Protein AF-A0A1A9X1L7-F1 (afdb_monomer_lite)

Structure (mmCIF, N/CA/C/O backbone):
data_AF-A0A1A9X1L7-F1
#
_entry.id   AF-A0A1A9X1L7-F1
#
loop_
_atom_site.group_PDB
_atom_site.id
_atom_site.type_symbol
_atom_site.label_atom_id
_atom_site.label_alt_id
_atom_site.label_comp_id
_atom_site.label_asym_id
_atom_site.label_entity_id
_atom_site.label_seq_id
_atom_site.pdbx_PDB_ins_code
_atom_site.Cartn_x
_atom_site.Cartn_y
_atom_site.Cartn_z
_atom_site.occupancy
_atom_site.B_iso_or_equiv
_atom_site.auth_seq_id
_atom_site.auth_comp_id
_atom_site.auth_asym_id
_atom_site.auth_atom_id
_atom_site.pdbx_PDB_model_num
ATOM 1 N N . MET A 1 1 ? 59.300 -11.523 9.489 1.00 41.94 1 MET A N 1
ATOM 2 C CA . MET A 1 1 ? 58.331 -11.053 8.478 1.00 41.94 1 MET A CA 1
ATOM 3 C C . MET A 1 1 ? 56.974 -11.685 8.757 1.00 41.94 1 MET A C 1
ATOM 5 O O . MET A 1 1 ? 56.746 -12.796 8.307 1.00 41.94 1 MET A O 1
ATOM 9 N N . LEU A 1 2 ? 56.101 -11.038 9.530 1.00 42.03 2 LEU A N 1
ATOM 10 C CA . LEU A 1 2 ? 54.731 -11.522 9.736 1.00 42.03 2 LEU A CA 1
ATOM 11 C C . LEU A 1 2 ? 53.789 -10.325 9.892 1.00 42.03 2 LEU A C 1
ATOM 13 O O . LEU A 1 2 ? 53.715 -9.734 10.961 1.00 42.03 2 LEU A O 1
ATOM 17 N N . TYR A 1 3 ? 53.066 -9.994 8.825 1.00 33.75 3 TYR A N 1
ATOM 18 C CA . TYR A 1 3 ? 51.806 -9.259 8.910 1.00 33.75 3 TYR A CA 1
ATOM 19 C C . TYR A 1 3 ? 50.762 -10.055 8.129 1.00 33.75 3 TYR A C 1
ATOM 21 O O . TYR A 1 3 ? 50.546 -9.853 6.939 1.00 33.75 3 TYR A O 1
ATOM 29 N N . ALA A 1 4 ? 50.157 -11.022 8.821 1.00 40.81 4 ALA A N 1
ATOM 30 C CA . ALA A 1 4 ? 48.901 -11.620 8.404 1.00 40.81 4 ALA A CA 1
ATOM 31 C C . ALA A 1 4 ? 47.787 -10.630 8.766 1.00 40.81 4 ALA A C 1
ATOM 33 O O . ALA A 1 4 ? 47.554 -10.328 9.937 1.00 40.81 4 ALA A O 1
ATOM 34 N N . ASN A 1 5 ? 47.163 -10.083 7.730 1.00 38.53 5 ASN A N 1
ATOM 35 C CA . ASN A 1 5 ? 46.089 -9.107 7.799 1.00 38.53 5 ASN A CA 1
ATOM 36 C C . ASN A 1 5 ? 44.840 -9.786 8.395 1.00 38.53 5 ASN A C 1
ATOM 38 O O . ASN A 1 5 ? 44.194 -10.595 7.730 1.00 38.53 5 ASN A O 1
ATOM 42 N N . LYS A 1 6 ? 44.545 -9.532 9.677 1.00 47.84 6 LYS A N 1
ATOM 43 C CA . LYS A 1 6 ? 43.307 -10.000 10.313 1.00 47.84 6 LYS A CA 1
ATOM 44 C C . LYS A 1 6 ? 42.145 -9.125 9.828 1.00 47.84 6 LYS A C 1
ATOM 46 O O . LYS A 1 6 ? 42.259 -7.904 9.930 1.00 47.84 6 LYS A O 1
ATOM 51 N N . PRO A 1 7 ? 41.029 -9.705 9.355 1.00 40.12 7 PRO A N 1
ATOM 52 C CA . PRO A 1 7 ? 39.855 -8.923 9.003 1.00 40.12 7 PRO A CA 1
ATOM 53 C C . PRO A 1 7 ? 39.294 -8.256 10.264 1.00 40.12 7 PRO A C 1
ATOM 55 O O . PRO A 1 7 ? 39.109 -8.887 11.306 1.00 40.12 7 PRO A O 1
ATOM 58 N N . THR A 1 8 ? 39.087 -6.946 10.174 1.00 45.16 8 THR A N 1
ATOM 59 C CA . THR A 1 8 ? 38.544 -6.090 11.225 1.00 45.16 8 THR A CA 1
ATOM 60 C C . THR A 1 8 ? 37.093 -6.467 11.524 1.00 45.16 8 THR A C 1
ATOM 62 O O . THR A 1 8 ? 36.261 -6.585 10.626 1.00 45.16 8 THR A O 1
ATOM 65 N N . VAL A 1 9 ? 36.794 -6.585 12.819 1.00 46.50 9 VAL A N 1
ATOM 66 C CA . VAL A 1 9 ? 35.499 -6.919 13.450 1.00 46.50 9 VAL A CA 1
ATOM 67 C C . VAL A 1 9 ? 34.305 -6.105 12.910 1.00 46.50 9 VAL A C 1
ATOM 69 O O . VAL A 1 9 ? 33.159 -6.524 13.030 1.00 46.50 9 VAL A O 1
ATOM 72 N N . ASN A 1 10 ? 34.556 -4.990 12.224 1.00 41.16 10 ASN A N 1
ATOM 73 C CA . ASN A 1 10 ? 33.522 -4.161 11.614 1.00 41.16 10 ASN A CA 1
ATOM 74 C C . ASN A 1 10 ? 32.756 -4.851 10.476 1.00 41.16 10 ASN A C 1
ATOM 76 O O . ASN A 1 10 ? 31.575 -4.573 10.318 1.00 41.16 10 ASN A O 1
ATOM 80 N N . HIS A 1 11 ? 33.352 -5.771 9.709 1.00 38.16 11 HIS A N 1
ATOM 81 C CA . HIS A 1 11 ? 32.626 -6.383 8.582 1.00 38.16 11 HIS A CA 1
ATOM 82 C C . HIS A 1 11 ? 31.577 -7.424 9.019 1.00 38.16 11 HIS A C 1
ATOM 84 O O . HIS A 1 11 ? 30.650 -7.713 8.269 1.00 38.16 11 HIS A O 1
ATOM 90 N N . GLN A 1 12 ? 31.681 -7.936 10.251 1.00 35.75 12 GLN A N 1
ATOM 91 C CA . GLN A 1 12 ? 30.702 -8.866 10.822 1.00 35.75 12 GLN A CA 1
ATOM 92 C C . GLN A 1 12 ? 29.458 -8.131 11.358 1.00 35.75 12 GLN A C 1
ATOM 94 O O . GLN A 1 12 ? 28.350 -8.641 11.242 1.00 35.75 12 GLN A O 1
ATOM 99 N N . ILE A 1 13 ? 29.624 -6.901 11.864 1.00 43.72 13 ILE A N 1
ATOM 100 C CA . ILE A 1 13 ? 28.523 -6.079 12.401 1.00 43.72 13 ILE A CA 1
ATOM 101 C C . ILE A 1 13 ? 27.628 -5.539 11.272 1.00 43.72 13 ILE A C 1
ATOM 103 O O . ILE A 1 13 ? 26.411 -5.470 11.424 1.00 43.72 13 ILE A O 1
ATOM 107 N N . TYR A 1 14 ? 28.195 -5.237 10.098 1.00 36.25 14 TYR A N 1
ATOM 108 C CA . TYR A 1 14 ? 27.410 -4.760 8.950 1.00 36.25 14 TYR A CA 1
ATOM 109 C C . TYR A 1 14 ? 26.544 -5.839 8.284 1.00 36.25 14 TYR A C 1
ATOM 111 O O . TYR A 1 14 ? 25.607 -5.497 7.566 1.00 36.25 14 TYR A O 1
ATOM 119 N N . MET A 1 15 ? 26.803 -7.124 8.546 1.00 35.81 15 MET A N 1
ATOM 120 C CA . MET A 1 15 ? 26.003 -8.230 8.004 1.00 35.81 15 MET A CA 1
ATOM 121 C C . MET A 1 15 ? 24.932 -8.744 8.980 1.00 35.81 15 MET A C 1
ATOM 123 O O . MET A 1 15 ? 23.996 -9.409 8.549 1.00 35.81 15 MET A O 1
ATOM 127 N N . GLU A 1 16 ? 24.991 -8.386 10.268 1.00 33.38 16 GLU A N 1
ATOM 128 C CA . GLU A 1 16 ? 23.948 -8.730 11.253 1.00 33.38 16 GLU A CA 1
ATOM 129 C C . GLU A 1 16 ? 22.765 -7.741 11.273 1.00 33.38 16 GLU A C 1
ATOM 131 O O . GLU A 1 16 ? 21.730 -8.009 11.881 1.00 33.38 16 GLU A O 1
ATOM 136 N N . HIS A 1 17 ? 22.865 -6.608 10.571 1.00 33.75 17 HIS A N 1
ATOM 137 C CA . HIS A 1 17 ? 21.789 -5.608 10.479 1.00 33.75 17 HIS A CA 1
ATOM 138 C C . HIS A 1 17 ? 20.866 -5.750 9.261 1.00 33.75 17 HIS A C 1
ATOM 140 O O . HIS A 1 17 ? 19.954 -4.946 9.090 1.00 33.75 17 HIS A O 1
ATOM 146 N N . ILE A 1 18 ? 21.034 -6.801 8.454 1.00 33.56 18 ILE A N 1
ATOM 147 C CA . ILE A 1 18 ? 20.184 -7.063 7.276 1.00 33.56 18 ILE A CA 1
ATOM 148 C C . ILE A 1 18 ? 19.180 -8.207 7.530 1.00 33.56 18 ILE A C 1
ATOM 150 O O . ILE A 1 18 ? 18.388 -8.562 6.663 1.00 33.56 18 ILE A O 1
ATOM 154 N N . GLN A 1 19 ? 19.117 -8.741 8.755 1.00 31.11 19 GLN A N 1
ATOM 155 C CA . GLN A 1 19 ? 18.275 -9.901 9.059 1.00 31.11 19 GLN A CA 1
ATOM 156 C C . GLN A 1 19 ? 17.506 -9.777 10.379 1.00 31.11 19 GLN A C 1
ATOM 158 O O . GLN A 1 19 ? 17.538 -10.669 11.219 1.00 31.11 19 GLN A O 1
ATOM 163 N N . ASN A 1 20 ? 16.761 -8.684 10.556 1.00 29.30 20 ASN A N 1
ATOM 164 C CA . ASN A 1 20 ? 15.672 -8.665 11.533 1.00 29.30 20 ASN A CA 1
ATOM 165 C C . ASN A 1 20 ? 14.385 -8.160 10.869 1.00 29.30 20 ASN A C 1
ATOM 167 O O . ASN A 1 20 ? 14.188 -6.948 10.747 1.00 29.30 20 ASN A O 1
ATOM 171 N N . PRO A 1 21 ? 13.510 -9.062 10.383 1.00 35.03 21 PRO A N 1
ATOM 172 C CA . PRO A 1 21 ? 12.201 -8.656 9.908 1.00 35.03 21 PRO A CA 1
ATOM 173 C C . PRO A 1 21 ? 11.446 -8.033 11.083 1.00 35.03 21 PRO A C 1
ATOM 175 O O . PRO A 1 21 ? 11.325 -8.641 12.146 1.00 35.03 21 PRO A O 1
ATOM 178 N N . MET A 1 22 ? 10.960 -6.805 10.881 1.00 33.47 22 MET A N 1
ATOM 179 C CA . MET A 1 22 ? 9.954 -6.153 11.721 1.00 33.47 22 MET A CA 1
ATOM 180 C C . MET A 1 22 ? 8.939 -7.198 12.193 1.00 33.47 22 MET A C 1
ATOM 182 O O . MET A 1 22 ? 8.178 -7.744 11.394 1.00 33.47 22 MET A O 1
ATOM 186 N N . THR A 1 23 ? 8.991 -7.545 13.478 1.00 35.66 23 THR A N 1
ATOM 187 C CA . THR A 1 23 ? 8.182 -8.640 14.006 1.00 35.66 23 THR A CA 1
ATOM 188 C C . THR A 1 23 ? 6.710 -8.210 14.105 1.00 35.66 23 THR A C 1
ATOM 190 O O . THR A 1 23 ? 6.432 -7.046 14.407 1.00 35.66 23 THR A O 1
ATOM 193 N N . PRO A 1 24 ? 5.742 -9.138 13.941 1.00 38.09 24 PRO A N 1
ATOM 194 C CA . PRO A 1 24 ? 4.291 -8.883 14.053 1.00 38.09 24 PRO A CA 1
ATOM 195 C C . PRO A 1 24 ? 3.823 -8.306 15.403 1.00 38.09 24 PRO A C 1
ATOM 197 O O . PRO A 1 24 ? 2.641 -8.043 15.610 1.00 38.09 24 PRO A O 1
ATOM 200 N N . ARG A 1 25 ? 4.748 -8.135 16.348 1.00 37.97 25 ARG A N 1
ATOM 201 C CA . ARG A 1 25 ? 4.508 -7.720 17.724 1.00 37.97 25 ARG A CA 1
ATOM 202 C C . ARG A 1 25 ? 4.330 -6.201 17.869 1.00 37.97 25 ARG A C 1
ATOM 204 O O . ARG A 1 25 ? 3.674 -5.758 18.804 1.00 37.97 25 ARG A O 1
ATOM 211 N N . ASN A 1 26 ? 4.809 -5.416 16.903 1.00 41.69 26 ASN A N 1
ATOM 212 C CA . ASN A 1 26 ? 4.719 -3.949 16.920 1.00 41.69 26 ASN A CA 1
ATOM 213 C C . ASN A 1 26 ? 3.286 -3.444 16.622 1.00 41.69 26 ASN A C 1
ATOM 215 O O . ASN A 1 26 ? 2.793 -2.525 17.268 1.00 41.69 26 ASN A O 1
ATOM 219 N N . ALA A 1 27 ? 2.546 -4.112 15.727 1.00 40.56 27 ALA A N 1
ATOM 220 C CA . ALA A 1 27 ? 1.126 -3.815 15.476 1.00 40.56 27 ALA A CA 1
ATOM 221 C C . ALA A 1 27 ? 0.213 -4.265 16.637 1.00 40.56 27 ALA A C 1
ATOM 223 O O . ALA A 1 27 ? -0.810 -3.642 16.940 1.00 40.56 27 ALA A O 1
ATOM 224 N N . GLN A 1 28 ? 0.624 -5.323 17.343 1.00 41.41 28 GLN A N 1
ATOM 225 C CA . GLN A 1 28 ? -0.054 -5.791 18.548 1.00 41.41 28 GLN A CA 1
ATOM 226 C C . GLN A 1 28 ? 0.092 -4.793 19.704 1.00 41.41 28 GLN A C 1
ATOM 228 O O . GLN A 1 28 ? -0.841 -4.671 20.490 1.00 41.41 28 GLN A O 1
ATOM 233 N N . GLN A 1 29 ? 1.202 -4.049 19.791 1.00 39.88 29 GLN A N 1
ATOM 234 C CA . GLN A 1 29 ? 1.509 -3.193 20.940 1.00 39.88 29 GLN A CA 1
ATOM 235 C C . GLN A 1 29 ? 0.827 -1.806 20.894 1.00 39.88 29 GLN A C 1
ATOM 237 O O . GLN A 1 29 ? 0.381 -1.317 21.928 1.00 39.88 29 GLN A O 1
ATOM 242 N N . ILE A 1 30 ? 0.665 -1.189 19.715 1.00 45.31 30 ILE A N 1
ATOM 243 C CA . ILE A 1 30 ? -0.094 0.076 19.565 1.00 45.31 30 ILE A CA 1
ATOM 244 C C . ILE A 1 30 ? -1.583 -0.162 19.846 1.00 45.31 30 ILE A C 1
ATOM 246 O O . ILE A 1 30 ? -2.214 0.559 20.620 1.00 45.31 30 ILE A O 1
ATOM 250 N N . THR A 1 31 ? -2.117 -1.257 19.300 1.00 46.81 31 THR A N 1
ATOM 251 C CA . THR A 1 31 ? -3.443 -1.774 19.653 1.00 46.81 31 THR A CA 1
ATOM 252 C C . THR A 1 31 ? -3.536 -2.084 21.151 1.00 46.81 31 THR A C 1
ATOM 254 O O . THR A 1 31 ? -4.560 -1.815 21.770 1.00 46.81 31 THR A O 1
ATOM 257 N N . PHE A 1 32 ? -2.477 -2.633 21.755 1.00 44.22 32 PHE A N 1
ATOM 258 C CA . PHE A 1 32 ? -2.413 -2.957 23.180 1.00 44.22 32 PHE A CA 1
ATOM 259 C C . PHE A 1 32 ? -2.440 -1.714 24.075 1.00 44.22 32 PHE A C 1
ATOM 261 O O . PHE A 1 32 ? -3.144 -1.751 25.072 1.00 44.22 32 PHE A O 1
ATOM 268 N N . CYS A 1 33 ? -1.775 -0.609 23.732 1.00 48.03 33 CYS A N 1
ATOM 269 C CA . CYS A 1 33 ? -1.799 0.605 24.559 1.00 48.03 33 CYS A CA 1
ATOM 270 C C . CYS A 1 33 ? -3.163 1.304 24.563 1.00 48.03 33 CYS A C 1
ATOM 272 O O . CYS A 1 33 ? -3.685 1.596 25.632 1.00 48.03 33 CYS A O 1
ATOM 274 N N . VAL A 1 34 ? -3.819 1.449 23.408 1.00 50.47 34 VAL A N 1
ATOM 275 C CA . VAL A 1 34 ? -5.184 2.015 23.378 1.00 50.47 34 VAL A CA 1
ATOM 276 C C . VAL A 1 34 ? -6.207 1.033 23.978 1.00 50.47 34 VAL A C 1
ATOM 278 O O . VAL A 1 34 ? -7.193 1.431 24.600 1.00 50.47 34 VAL A O 1
ATOM 281 N N . ARG A 1 35 ? -5.950 -0.282 23.868 1.00 48.50 35 ARG A N 1
ATOM 282 C CA . ARG A 1 35 ? -6.685 -1.330 24.595 1.00 48.50 35 ARG A CA 1
ATOM 283 C C . ARG A 1 35 ? -6.469 -1.228 26.105 1.00 48.50 35 ARG A C 1
ATOM 285 O O . ARG A 1 35 ? -7.415 -1.520 26.822 1.00 48.50 35 ARG A O 1
ATOM 292 N N . LEU A 1 36 ? -5.280 -0.855 26.580 1.00 48.88 36 LEU A N 1
ATOM 293 C CA . LEU A 1 36 ? -4.970 -0.697 28.001 1.00 48.88 36 LEU A CA 1
ATOM 294 C C . LEU A 1 36 ? -5.674 0.516 28.608 1.00 48.88 36 LEU A C 1
ATOM 296 O O . LEU A 1 36 ? -6.163 0.381 29.721 1.00 48.88 36 LEU A O 1
ATOM 300 N N . ASP A 1 37 ? -5.830 1.627 27.887 1.00 51.03 37 ASP A N 1
ATOM 301 C CA . ASP A 1 37 ? -6.611 2.772 28.382 1.00 51.03 37 ASP A CA 1
ATOM 302 C C . ASP A 1 37 ? -8.100 2.419 28.512 1.00 51.03 37 ASP A C 1
ATOM 304 O O . ASP A 1 37 ? -8.706 2.611 29.566 1.00 51.03 37 ASP A O 1
ATOM 308 N N . LEU A 1 38 ? -8.674 1.765 27.494 1.00 50.59 38 LEU A N 1
ATOM 309 C CA . LEU A 1 38 ? -10.061 1.284 27.538 1.00 50.59 38 LEU A CA 1
ATOM 310 C C . LEU A 1 38 ? -10.270 0.149 28.551 1.00 50.59 38 LEU A C 1
ATOM 312 O O . LEU A 1 38 ? -11.331 0.057 29.163 1.00 50.59 38 LEU A O 1
ATOM 316 N N . GLN A 1 39 ? -9.289 -0.738 28.729 1.00 53.78 39 GLN A N 1
ATOM 317 C CA . GLN A 1 39 ? -9.307 -1.777 29.764 1.00 53.78 39 GLN A CA 1
ATOM 318 C C . GLN A 1 39 ? -9.169 -1.171 31.155 1.00 53.78 39 GLN A C 1
ATOM 320 O O . GLN A 1 39 ? -9.881 -1.607 32.044 1.00 53.78 39 GLN A O 1
ATOM 325 N N . SER A 1 40 ? -8.310 -0.171 31.344 1.00 51.81 40 SER A N 1
ATOM 326 C CA . SER A 1 40 ? -8.131 0.544 32.609 1.00 51.81 40 SER A CA 1
ATOM 327 C C . SER A 1 40 ? -9.427 1.233 33.027 1.00 51.81 40 SER A C 1
ATOM 329 O O . SER A 1 40 ? -9.847 1.097 34.175 1.00 51.81 40 SER A O 1
ATOM 331 N N . GLU A 1 41 ? -10.126 1.869 32.084 1.00 50.22 41 GLU A N 1
ATOM 332 C CA . GLU A 1 41 ? -11.422 2.521 32.308 1.00 50.22 41 GLU A CA 1
ATOM 333 C C . GLU A 1 41 ? -12.562 1.509 32.566 1.00 50.22 41 GLU A C 1
ATOM 335 O O . GLU A 1 41 ? -13.441 1.727 33.400 1.00 50.22 41 GLU A O 1
ATOM 340 N N . ILE A 1 42 ? -12.524 0.332 31.929 1.00 60.12 42 ILE A N 1
ATOM 341 C CA . ILE A 1 42 ? -13.456 -0.774 32.218 1.00 60.12 42 ILE A CA 1
ATOM 342 C C . ILE A 1 42 ? -13.159 -1.421 33.569 1.00 60.12 42 ILE A C 1
ATOM 344 O O . ILE A 1 42 ? -14.088 -1.729 34.309 1.00 60.12 42 ILE A O 1
ATOM 348 N N . GLU A 1 43 ? -11.890 -1.638 33.902 1.00 58.97 43 GLU A N 1
ATOM 349 C CA . GLU A 1 43 ? -11.444 -2.329 35.111 1.00 58.97 43 GLU A CA 1
ATOM 350 C C . GLU A 1 43 ? -11.638 -1.448 36.354 1.00 58.97 43 GLU A C 1
ATOM 352 O O . GLU A 1 43 ? -12.100 -1.9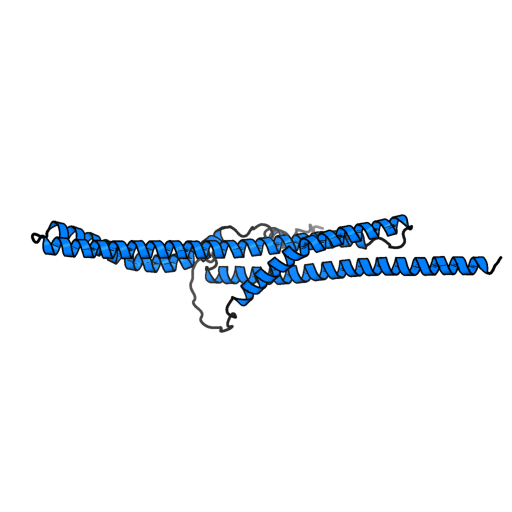42 37.385 1.00 58.97 43 GLU A O 1
ATOM 357 N N . THR A 1 44 ? -11.431 -0.127 36.245 1.00 55.75 44 THR A N 1
ATOM 358 C CA . THR A 1 44 ? -11.812 0.831 37.305 1.00 55.75 44 THR A CA 1
ATOM 359 C C . THR A 1 44 ? -13.308 0.767 37.612 1.00 55.75 44 THR A C 1
ATOM 361 O O . THR A 1 44 ? -13.704 0.853 38.776 1.00 55.75 44 THR A O 1
ATOM 364 N N . HIS A 1 45 ? -14.152 0.538 36.603 1.00 58.19 45 HIS A N 1
ATOM 365 C CA . HIS A 1 45 ? -15.601 0.418 36.778 1.00 58.19 45 HIS A CA 1
ATOM 366 C C . HIS A 1 45 ? -16.059 -1.017 37.118 1.00 58.19 45 HIS A C 1
ATOM 368 O O . HIS A 1 45 ? -17.123 -1.200 37.718 1.00 58.19 45 HIS A O 1
ATOM 374 N N . ARG A 1 46 ? -15.248 -2.037 36.811 1.00 65.88 46 ARG A N 1
ATOM 375 C CA . ARG A 1 46 ? -15.511 -3.460 37.079 1.00 65.88 46 ARG A CA 1
ATOM 376 C C .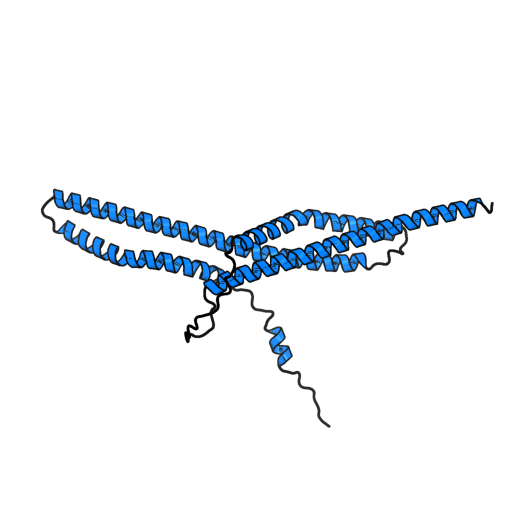 ARG A 1 46 ? -15.515 -3.781 38.565 1.00 65.88 46 ARG A C 1
ATOM 378 O O . ARG A 1 46 ? -16.417 -4.461 39.040 1.00 65.88 46 ARG A O 1
ATOM 385 N N . VAL A 1 47 ? -14.546 -3.253 39.311 1.00 64.31 47 VAL A N 1
ATOM 386 C CA . VAL A 1 47 ? -14.450 -3.474 40.765 1.00 64.31 47 VAL A CA 1
ATOM 387 C C . VAL A 1 47 ? -15.685 -2.925 41.488 1.00 64.31 47 VAL A C 1
ATOM 389 O O . VAL A 1 47 ? -16.161 -3.517 42.459 1.00 64.31 47 VAL A O 1
ATOM 392 N N . VAL A 1 48 ? -16.236 -1.811 40.995 1.00 62.84 48 VAL A N 1
ATOM 393 C CA . VAL A 1 48 ? -17.481 -1.225 41.507 1.00 62.84 48 VAL A CA 1
ATOM 394 C C . VAL A 1 48 ? -18.683 -2.092 41.121 1.00 62.84 48 VAL A C 1
ATOM 396 O O . VAL A 1 48 ? -19.511 -2.371 41.985 1.00 62.84 48 VAL A O 1
ATOM 399 N N . TYR A 1 49 ? -18.751 -2.579 39.877 1.00 68.69 49 TYR A N 1
ATOM 400 C CA . TYR A 1 49 ? -19.802 -3.487 39.401 1.00 68.69 49 TYR A CA 1
ATOM 401 C C . TYR A 1 49 ? -19.848 -4.806 40.192 1.00 68.69 49 TYR A C 1
ATOM 403 O O . TYR A 1 49 ? -20.897 -5.147 40.735 1.00 68.69 49 TYR A O 1
ATOM 411 N N . ASP A 1 50 ? -18.719 -5.507 40.333 1.00 74.19 50 ASP A N 1
ATOM 412 C CA . ASP A 1 50 ? -18.644 -6.810 41.011 1.00 74.19 50 ASP A CA 1
ATOM 413 C C . ASP A 1 50 ? -19.024 -6.694 42.498 1.00 74.19 50 ASP A C 1
ATOM 415 O O . ASP A 1 50 ? -19.735 -7.544 43.048 1.00 74.19 50 ASP A O 1
ATOM 419 N N . ARG A 1 51 ? -18.610 -5.602 43.159 1.00 67.00 51 ARG A N 1
ATOM 420 C CA . ARG A 1 51 ? -19.012 -5.313 44.545 1.00 67.00 51 ARG A CA 1
ATOM 421 C C . ARG A 1 51 ? -20.504 -5.012 44.663 1.00 67.00 51 ARG A C 1
ATOM 423 O O . ARG A 1 51 ? -21.138 -5.498 45.604 1.00 67.00 51 ARG A O 1
ATOM 430 N N . LEU A 1 52 ? -21.072 -4.225 43.751 1.00 65.69 52 LEU A N 1
ATOM 431 C CA . LEU A 1 52 ? -22.479 -3.825 43.822 1.00 65.69 52 LEU A CA 1
ATOM 432 C C . LEU A 1 52 ? -23.421 -4.981 43.465 1.00 65.69 52 LEU A C 1
ATOM 434 O O . LEU A 1 52 ? -24.424 -5.172 44.145 1.00 65.69 52 LEU A O 1
ATOM 438 N N . ASP A 1 53 ? -23.071 -5.786 42.463 1.00 77.69 53 ASP A N 1
ATOM 439 C CA . ASP A 1 53 ? -23.829 -6.969 42.053 1.00 77.69 53 ASP A CA 1
ATOM 440 C C . ASP A 1 53 ? -23.826 -8.039 43.155 1.00 77.69 53 ASP A C 1
ATOM 442 O O . ASP A 1 53 ? -24.879 -8.537 43.559 1.00 77.69 53 ASP A O 1
ATOM 446 N N . GLY A 1 54 ? -22.656 -8.322 43.740 1.00 77.00 54 GLY A N 1
ATOM 447 C CA . GLY A 1 54 ? -22.541 -9.262 44.856 1.00 77.00 54 GLY A CA 1
ATOM 448 C C . GLY A 1 54 ? -23.311 -8.814 46.102 1.00 77.00 54 GLY A C 1
ATOM 449 O O . GLY A 1 54 ? -23.915 -9.641 46.789 1.00 77.00 54 GLY A O 1
ATOM 450 N N . THR A 1 55 ? -23.324 -7.512 46.395 1.00 75.94 55 THR A N 1
ATOM 451 C CA . THR A 1 55 ? -24.068 -6.959 47.540 1.00 75.94 55 THR A CA 1
ATOM 452 C C . THR A 1 55 ? -25.572 -6.911 47.258 1.00 75.94 55 THR A C 1
ATOM 454 O O . THR A 1 55 ? -26.369 -7.281 48.118 1.00 75.94 55 THR A O 1
ATOM 457 N N . GLY A 1 56 ? -25.969 -6.542 46.039 1.00 75.56 56 GLY A N 1
ATOM 458 C CA . GLY A 1 56 ? -27.364 -6.475 45.612 1.00 75.56 56 GLY A CA 1
ATOM 459 C C . GLY A 1 56 ? -28.044 -7.842 45.557 1.00 75.56 56 GLY A C 1
ATOM 460 O O . GLY A 1 56 ? -29.157 -7.975 46.055 1.00 75.56 56 GLY A O 1
ATOM 461 N N . ARG A 1 57 ? -27.365 -8.886 45.061 1.00 80.38 57 ARG A N 1
ATOM 462 C CA . ARG A 1 57 ? -27.898 -10.263 45.086 1.00 80.38 57 ARG A CA 1
ATOM 463 C C . ARG A 1 57 ? -28.095 -10.791 46.509 1.00 80.38 57 ARG A C 1
ATOM 465 O O . ARG A 1 57 ? -29.077 -11.477 46.774 1.00 80.38 57 ARG A O 1
ATOM 472 N N . LYS A 1 58 ? -27.186 -10.454 47.433 1.00 82.88 58 LYS A N 1
ATOM 473 C CA . LYS A 1 58 ? -27.320 -10.814 48.857 1.00 82.88 58 LYS A CA 1
ATOM 474 C C . LYS A 1 58 ? -28.499 -10.098 49.513 1.00 82.88 58 LYS A C 1
ATOM 476 O O . LYS A 1 58 ? -29.271 -10.739 50.217 1.00 82.88 58 LYS A O 1
ATOM 481 N N . LEU A 1 59 ? -28.654 -8.798 49.250 1.00 77.81 59 LEU A N 1
ATOM 482 C CA . LEU A 1 59 ? -29.783 -8.002 49.740 1.00 77.81 59 LEU A CA 1
ATOM 483 C C . LEU A 1 59 ? -31.113 -8.539 49.215 1.00 77.81 59 LEU A C 1
ATOM 485 O O . LEU A 1 59 ? -32.020 -8.754 50.012 1.00 77.81 59 LEU A O 1
ATOM 489 N N . LEU A 1 60 ? -31.197 -8.851 47.920 1.00 79.81 60 LEU A N 1
ATOM 490 C CA . LEU A 1 60 ? -32.393 -9.420 47.298 1.00 79.81 60 LEU A CA 1
ATOM 491 C C . LEU A 1 60 ? -32.877 -10.694 48.008 1.00 79.81 60 LEU A C 1
ATOM 493 O O . LEU A 1 60 ? -34.067 -10.836 48.258 1.00 79.81 60 LEU A O 1
ATOM 497 N N . GLY A 1 61 ? -31.956 -11.586 48.391 1.00 76.69 61 GLY A N 1
ATOM 498 C CA . GLY A 1 61 ? -32.283 -12.814 49.126 1.00 76.69 61 GLY A CA 1
ATOM 499 C C . GLY A 1 61 ? -32.697 -12.604 50.589 1.00 76.69 61 GLY A C 1
ATOM 500 O O . GLY A 1 61 ? -33.202 -13.532 51.213 1.00 76.69 61 GLY A O 1
ATOM 501 N N . SER A 1 62 ? -32.475 -11.408 51.141 1.00 79.69 62 SER A N 1
ATOM 502 C CA . SER A 1 62 ? -32.794 -11.051 52.532 1.00 79.69 62 SER A CA 1
ATOM 503 C C . SER A 1 62 ? -34.026 -10.153 52.680 1.00 79.69 62 SER A C 1
ATOM 505 O O . SER A 1 62 ? -34.491 -9.936 53.799 1.00 79.69 62 SER A O 1
ATOM 507 N N . LEU A 1 63 ? -34.551 -9.618 51.572 1.00 81.25 63 LEU A N 1
ATOM 508 C CA . LEU A 1 63 ? -35.723 -8.749 51.585 1.00 81.25 63 LEU A CA 1
ATOM 509 C C . LEU A 1 63 ? -36.987 -9.570 51.858 1.00 81.25 63 LEU A C 1
ATOM 511 O O . LEU A 1 63 ? -37.259 -10.568 51.199 1.00 81.25 63 LEU A O 1
ATOM 515 N N . THR A 1 64 ? -37.780 -9.116 52.824 1.00 76.94 64 THR A N 1
ATOM 516 C CA . THR A 1 64 ? -39.100 -9.679 53.149 1.00 76.94 64 THR A CA 1
ATOM 517 C C . THR A 1 64 ? -40.232 -8.980 52.391 1.00 76.94 64 THR A C 1
ATOM 519 O O . THR A 1 64 ? -41.326 -9.524 52.267 1.00 76.94 64 THR A O 1
ATOM 522 N N . SER A 1 65 ? -39.963 -7.778 51.872 1.00 89.06 65 SER A N 1
ATOM 523 C CA . SER A 1 65 ? -40.872 -6.972 51.059 1.00 89.06 65 SER A CA 1
ATOM 524 C C . SER A 1 65 ? -40.724 -7.326 49.581 1.00 89.06 65 SER A C 1
ATOM 526 O O . SER A 1 65 ? -39.660 -7.152 48.981 1.00 89.06 65 SER A O 1
ATOM 528 N N . GLN A 1 66 ? -41.816 -7.809 48.985 1.00 84.00 66 GLN A N 1
ATOM 529 C CA . GLN A 1 66 ? -41.856 -8.177 47.571 1.00 84.00 66 GLN A CA 1
ATOM 530 C C . GLN A 1 66 ? -41.656 -6.961 46.653 1.00 84.00 66 GLN A C 1
ATOM 532 O O . GLN A 1 66 ? -41.031 -7.080 45.602 1.00 84.00 66 GLN A O 1
ATOM 537 N N . GLU A 1 67 ? -42.167 -5.793 47.043 1.00 85.06 67 GLU A N 1
ATOM 538 C CA . GLU A 1 67 ? -42.055 -4.559 46.259 1.00 85.06 67 GLU A CA 1
ATOM 539 C C . GLU A 1 67 ? -40.606 -4.049 46.222 1.00 85.06 67 GLU A C 1
ATOM 541 O O . GLU A 1 67 ? -40.076 -3.759 45.145 1.00 85.06 67 GLU A O 1
ATOM 546 N N . ASP A 1 68 ? -39.922 -4.060 47.370 1.00 81.88 68 ASP A N 1
ATOM 547 C CA . ASP A 1 68 ? -38.509 -3.675 47.465 1.00 81.88 68 ASP A CA 1
ATOM 548 C C . ASP A 1 68 ? -37.606 -4.648 46.697 1.00 81.88 68 ASP A C 1
ATOM 550 O O . ASP A 1 68 ? -36.653 -4.231 46.032 1.00 81.88 68 ASP A O 1
ATOM 554 N N . ALA A 1 69 ? -37.928 -5.947 46.732 1.00 81.94 69 ALA A N 1
ATOM 555 C CA . ALA A 1 69 ? -37.208 -6.961 45.969 1.00 81.94 69 ALA A CA 1
ATOM 556 C C . ALA A 1 69 ? -37.344 -6.731 44.454 1.00 81.94 69 ALA A C 1
ATOM 558 O O . ALA A 1 69 ? -36.348 -6.760 43.730 1.00 81.94 69 ALA A O 1
ATOM 559 N N . VAL A 1 70 ? -38.551 -6.422 43.968 1.00 85.19 70 VAL A N 1
ATOM 560 C CA . VAL A 1 70 ? -38.791 -6.107 42.548 1.00 85.19 70 VAL A CA 1
ATOM 561 C C . VAL A 1 70 ? -38.057 -4.829 42.128 1.00 85.19 70 VAL A C 1
ATOM 563 O O . VAL A 1 70 ? -37.440 -4.792 41.059 1.00 85.19 70 VAL A O 1
ATOM 566 N N . MET A 1 71 ? -38.064 -3.789 42.966 1.00 85.12 71 MET A N 1
ATOM 567 C CA . MET A 1 71 ? -37.353 -2.538 42.687 1.00 85.12 71 MET A CA 1
ATOM 568 C C . MET A 1 71 ? -35.830 -2.738 42.624 1.00 85.12 71 MET A C 1
ATOM 570 O O . MET A 1 71 ? -35.171 -2.204 41.725 1.00 85.12 71 MET A O 1
ATOM 574 N N . LEU A 1 72 ? -35.263 -3.517 43.551 1.00 84.94 72 LEU A N 1
ATOM 575 C CA . LEU A 1 72 ? -33.834 -3.828 43.577 1.00 84.94 72 LEU A CA 1
ATOM 576 C C . LEU A 1 72 ? -33.423 -4.690 42.378 1.00 84.94 72 LEU A C 1
ATOM 578 O O . LEU A 1 72 ? -32.409 -4.396 41.743 1.00 84.94 72 LEU A O 1
ATOM 582 N N . GLN A 1 73 ? -34.229 -5.694 42.024 1.00 84.00 73 GLN A N 1
ATOM 583 C CA . GLN A 1 73 ? -34.001 -6.531 40.846 1.00 84.00 73 GLN A CA 1
ATOM 584 C C . GLN A 1 73 ? -33.959 -5.685 39.569 1.00 84.00 73 GLN A C 1
ATOM 586 O O . GLN A 1 73 ? -33.002 -5.774 38.803 1.00 84.00 73 GLN A O 1
ATOM 591 N N . ARG A 1 74 ? -34.926 -4.777 39.387 1.00 84.69 74 ARG A N 1
ATOM 592 C CA . ARG A 1 74 ? -34.944 -3.865 38.236 1.00 84.69 74 ARG A CA 1
ATOM 593 C C . ARG A 1 74 ? -33.682 -3.001 38.159 1.00 84.69 74 ARG A C 1
ATOM 595 O O . ARG A 1 74 ? -33.129 -2.823 37.077 1.00 84.69 74 ARG A O 1
ATOM 602 N N . ARG A 1 75 ? -33.197 -2.481 39.292 1.00 80.25 75 ARG A N 1
ATOM 603 C CA . ARG A 1 75 ? -31.950 -1.695 39.333 1.00 80.25 75 ARG A CA 1
ATOM 604 C C . ARG A 1 75 ? -30.718 -2.532 38.983 1.00 80.25 75 ARG A C 1
ATOM 606 O O . ARG A 1 75 ? -29.837 -2.032 38.284 1.00 80.25 75 ARG A O 1
ATOM 613 N N . LEU A 1 76 ? -30.655 -3.784 39.442 1.00 84.62 76 LEU A N 1
ATOM 614 C CA . LEU A 1 76 ? -29.586 -4.719 39.077 1.00 84.62 76 LEU A CA 1
ATOM 615 C C . LEU A 1 76 ? -29.610 -5.041 37.579 1.00 84.62 76 LEU A C 1
ATOM 617 O O . LEU A 1 76 ? -28.559 -5.038 36.940 1.00 84.62 76 LEU A O 1
ATOM 621 N N . ASP A 1 77 ? -30.795 -5.228 37.000 1.00 83.19 77 ASP A N 1
ATOM 622 C CA . ASP A 1 77 ? -30.952 -5.493 35.569 1.00 83.19 77 ASP A CA 1
ATOM 623 C C . ASP A 1 77 ? -30.561 -4.279 34.713 1.00 83.19 77 ASP A C 1
ATOM 625 O O . ASP A 1 77 ? -29.805 -4.421 33.750 1.00 83.19 77 ASP A O 1
ATOM 629 N N . GLU A 1 78 ? -30.991 -3.068 35.086 1.00 78.19 78 GLU A N 1
ATOM 630 C CA . GLU A 1 78 ? -30.585 -1.819 34.422 1.00 78.19 78 GLU A CA 1
ATOM 631 C C . GLU A 1 78 ? -29.060 -1.612 34.486 1.00 78.19 78 GLU A C 1
ATOM 633 O O . GLU A 1 78 ? -28.430 -1.208 33.502 1.00 78.19 78 GLU A O 1
ATOM 638 N N . MET A 1 79 ? -28.438 -1.927 35.623 1.00 77.25 79 MET A N 1
ATOM 639 C CA . MET A 1 79 ? -26.985 -1.878 35.784 1.00 77.25 79 MET A CA 1
ATOM 640 C C . MET A 1 79 ? -26.281 -2.914 34.897 1.00 77.25 79 MET A C 1
ATOM 642 O O . MET A 1 79 ? -25.335 -2.568 34.186 1.00 77.25 79 MET A O 1
ATOM 646 N N . ASN A 1 80 ? -26.752 -4.161 34.890 1.00 80.62 80 ASN A N 1
ATOM 647 C CA . ASN A 1 80 ? -26.205 -5.227 34.053 1.00 80.62 80 ASN A CA 1
ATOM 648 C C . ASN A 1 80 ? -26.335 -4.883 32.556 1.00 80.62 80 ASN A C 1
ATOM 650 O O . ASN A 1 80 ? -25.412 -5.102 31.770 1.00 80.62 80 ASN A O 1
ATOM 654 N N . GLN A 1 81 ? -27.439 -4.256 32.142 1.00 76.62 81 GLN A N 1
ATOM 655 C CA . GLN A 1 81 ? -27.590 -3.737 30.780 1.00 76.62 81 GLN A CA 1
ATOM 656 C C . GLN A 1 81 ? -26.560 -2.649 30.453 1.00 76.62 81 GLN A C 1
ATOM 658 O O . GLN A 1 81 ? -25.949 -2.683 29.382 1.00 76.62 81 GLN A O 1
ATOM 663 N N . ARG A 1 82 ? -26.324 -1.685 31.352 1.00 74.19 82 ARG A N 1
ATOM 664 C CA . ARG A 1 82 ? -25.291 -0.647 31.156 1.00 74.19 82 ARG A CA 1
ATOM 665 C C . ARG A 1 82 ? -23.892 -1.253 31.046 1.00 74.19 82 ARG A C 1
ATOM 667 O O . ARG A 1 82 ? -23.133 -0.849 30.167 1.00 74.19 82 ARG A O 1
ATOM 674 N N . TRP A 1 83 ? -23.588 -2.253 31.870 1.00 75.50 83 TRP A N 1
ATOM 675 C CA . TRP A 1 83 ? -22.324 -2.987 31.827 1.00 75.50 83 TRP A CA 1
ATOM 676 C C . TRP A 1 83 ? -22.115 -3.711 30.490 1.00 75.50 83 TRP A C 1
ATOM 678 O O . TRP A 1 83 ? -21.086 -3.540 29.834 1.00 75.50 83 TRP A O 1
ATOM 688 N N . ASN A 1 84 ? -23.123 -4.448 30.019 1.00 76.56 84 ASN A N 1
ATOM 689 C CA . ASN A 1 84 ? -23.057 -5.138 28.729 1.00 76.56 84 ASN A CA 1
ATOM 690 C C . ASN A 1 84 ? -22.931 -4.164 27.545 1.00 76.56 84 ASN A C 1
ATOM 692 O O . ASN A 1 84 ? -22.191 -4.434 26.594 1.00 76.56 84 ASN A O 1
ATOM 696 N N . ASN A 1 85 ? -23.590 -3.005 27.616 1.00 68.81 85 ASN A N 1
ATOM 697 C CA . ASN A 1 85 ? -23.444 -1.942 26.622 1.00 68.81 85 ASN A CA 1
ATOM 698 C C . ASN A 1 85 ? -22.022 -1.364 26.595 1.00 68.81 85 ASN A C 1
ATOM 700 O O . ASN A 1 85 ? -21.459 -1.183 25.516 1.00 68.81 85 ASN A O 1
ATOM 704 N N . LEU A 1 86 ? -21.421 -1.107 27.761 1.00 67.56 86 LEU A N 1
ATOM 705 C CA . LEU A 1 86 ? -20.040 -0.631 27.860 1.00 67.56 86 LEU A CA 1
ATOM 706 C C . LEU A 1 86 ? -19.058 -1.649 27.264 1.00 67.56 86 LEU A C 1
ATOM 708 O O . LEU A 1 86 ? -18.236 -1.295 26.418 1.00 67.56 86 LEU A O 1
ATOM 712 N N . LYS A 1 87 ? -19.203 -2.930 27.626 1.00 70.94 87 LYS A N 1
ATOM 713 C CA . LYS A 1 87 ? -18.394 -4.026 27.076 1.00 70.94 87 LYS A CA 1
ATOM 714 C C . LYS A 1 87 ? -18.511 -4.114 25.553 1.00 70.94 87 LYS A C 1
ATOM 716 O O . LYS A 1 87 ? -17.503 -4.249 24.862 1.00 70.94 87 LYS A O 1
ATOM 721 N N . SER A 1 88 ? -19.727 -3.991 25.023 1.00 66.44 88 SER A N 1
ATOM 722 C CA . SER A 1 88 ? -19.979 -4.033 23.578 1.00 66.44 88 SER A CA 1
ATOM 723 C C . SER A 1 88 ? -19.334 -2.851 22.849 1.00 66.44 88 SER A C 1
ATOM 725 O O . SER A 1 88 ? -18.677 -3.046 21.826 1.00 66.44 88 SER A O 1
ATOM 727 N N . LYS A 1 89 ? -19.445 -1.632 23.398 1.00 60.44 89 LYS A N 1
ATOM 728 C CA . LYS A 1 89 ? -18.779 -0.437 22.853 1.00 60.44 89 LYS A CA 1
ATOM 729 C C . LYS A 1 89 ? -17.258 -0.579 22.859 1.00 60.44 89 LYS A C 1
ATOM 731 O O . LYS A 1 89 ? -16.621 -0.254 21.863 1.00 60.44 89 LYS A O 1
ATOM 736 N N . SER A 1 90 ? -16.689 -1.117 23.935 1.00 61.06 90 SER A N 1
ATOM 737 C CA . SER A 1 90 ? -15.249 -1.375 24.032 1.00 61.06 90 SER A CA 1
ATOM 738 C C . SER A 1 90 ? -14.757 -2.344 22.957 1.00 61.06 90 SER A C 1
ATOM 740 O O . SER A 1 90 ? -13.794 -2.048 22.251 1.00 61.06 90 SER A O 1
ATOM 742 N N . ILE A 1 91 ? -15.461 -3.466 22.764 1.00 68.00 91 ILE A N 1
ATOM 743 C CA . ILE A 1 91 ? -15.137 -4.436 21.709 1.00 68.00 91 ILE A CA 1
ATOM 744 C C . ILE A 1 91 ? -15.213 -3.775 20.329 1.00 68.00 91 ILE A C 1
ATOM 746 O O . ILE A 1 91 ? -14.315 -3.967 19.512 1.00 68.00 91 ILE A O 1
ATOM 750 N N . ALA A 1 92 ? -16.245 -2.967 20.073 1.00 60.75 92 ALA A N 1
ATOM 751 C CA . ALA A 1 92 ? -16.393 -2.266 18.802 1.00 60.75 92 ALA A CA 1
ATOM 752 C C . ALA A 1 92 ? -15.243 -1.278 18.542 1.00 60.75 92 ALA A C 1
ATOM 754 O O . ALA A 1 92 ? -14.712 -1.240 17.434 1.00 60.75 92 ALA A O 1
ATOM 755 N N . ILE A 1 93 ? -14.826 -0.508 19.552 1.00 60.44 93 ILE A N 1
ATOM 756 C CA . ILE A 1 93 ? -13.696 0.425 19.433 1.00 60.44 93 ILE A CA 1
ATOM 757 C C . ILE A 1 93 ? -12.396 -0.342 19.179 1.00 60.44 93 ILE A C 1
ATOM 759 O O . ILE A 1 93 ? -11.672 0.000 18.247 1.00 60.44 93 ILE A O 1
ATOM 763 N N . ARG A 1 94 ? -12.137 -1.420 19.931 1.00 59.97 94 ARG A N 1
ATOM 764 C CA . ARG A 1 94 ? -10.966 -2.285 19.720 1.00 59.97 94 ARG A CA 1
ATOM 765 C C . ARG A 1 94 ? -10.905 -2.808 18.287 1.00 59.97 94 ARG A C 1
ATOM 767 O O . ARG A 1 94 ? -9.881 -2.644 17.637 1.00 59.97 94 ARG A O 1
ATOM 774 N N . ASN A 1 95 ? -12.000 -3.378 17.785 1.00 59.12 95 ASN A N 1
ATOM 775 C CA . ASN A 1 95 ? -12.042 -3.928 16.430 1.00 59.12 95 ASN A CA 1
ATOM 776 C C . ASN A 1 95 ? -11.788 -2.838 15.373 1.00 59.12 95 ASN A C 1
ATOM 778 O O . ASN A 1 95 ? -11.095 -3.074 14.389 1.00 59.12 95 ASN A O 1
ATOM 782 N N . ARG A 1 96 ? -12.315 -1.619 15.573 1.00 58.72 96 ARG A N 1
ATOM 783 C CA . ARG A 1 96 ? -12.047 -0.491 14.664 1.00 58.72 96 ARG A CA 1
ATOM 784 C C . ARG A 1 96 ? -10.573 -0.090 14.659 1.00 58.72 96 ARG A C 1
ATOM 786 O O . ARG A 1 96 ? -10.050 0.225 13.596 1.00 58.72 96 ARG A O 1
ATOM 793 N N . LEU A 1 97 ? -9.923 -0.088 15.820 1.00 62.28 97 LEU A N 1
ATOM 794 C CA . LEU A 1 97 ? -8.504 0.248 15.945 1.00 62.28 97 LEU A CA 1
ATOM 795 C C . LEU A 1 97 ? -7.603 -0.825 15.324 1.00 62.28 97 LEU A C 1
ATOM 797 O O . LEU A 1 97 ? -6.676 -0.472 14.602 1.00 62.28 97 LEU A O 1
ATOM 801 N N . GLU A 1 98 ? -7.908 -2.106 15.547 1.00 64.50 98 GLU A N 1
ATOM 802 C CA . GLU A 1 98 ? -7.196 -3.240 14.934 1.00 64.50 98 GLU A CA 1
ATOM 803 C C . GLU A 1 98 ? -7.266 -3.166 13.410 1.00 64.50 98 GLU A C 1
ATOM 805 O O . GLU A 1 98 ? -6.227 -3.099 12.755 1.00 64.50 98 GLU A O 1
ATOM 810 N N . ASN A 1 99 ? -8.473 -3.028 12.855 1.00 60.66 99 ASN A N 1
ATOM 811 C CA . ASN A 1 99 ? -8.662 -2.902 11.409 1.00 60.66 99 ASN A CA 1
ATOM 812 C C . ASN A 1 99 ? -7.902 -1.697 10.826 1.00 60.66 99 ASN A C 1
ATOM 814 O O . ASN A 1 99 ? -7.343 -1.777 9.735 1.00 60.66 99 ASN A O 1
ATOM 818 N N . ASN A 1 100 ? -7.876 -0.570 11.546 1.00 64.75 100 ASN A N 1
ATOM 819 C CA . ASN A 1 100 ? -7.156 0.627 11.117 1.00 64.75 100 ASN A CA 1
ATOM 820 C C . ASN A 1 100 ? -5.631 0.412 11.147 1.00 64.75 100 ASN A C 1
ATOM 822 O O . ASN A 1 100 ? -4.929 0.790 10.215 1.00 64.75 100 ASN A O 1
ATOM 826 N N . SER A 1 101 ? -5.110 -0.235 12.193 1.00 70.44 101 SER A N 1
ATOM 827 C CA . SER A 1 101 ? -3.686 -0.569 12.293 1.00 70.44 101 SER A CA 1
ATOM 828 C C . SER A 1 101 ? -3.254 -1.535 11.189 1.00 70.44 101 SER A C 1
ATOM 830 O O . SER A 1 101 ? -2.243 -1.305 10.524 1.00 70.44 101 SER A O 1
ATOM 832 N N . GLU A 1 102 ? -4.030 -2.591 10.947 1.00 77.75 102 GLU A N 1
ATOM 833 C CA . GLU A 1 102 ? -3.772 -3.556 9.875 1.00 77.75 102 GLU A CA 1
ATOM 834 C C . GLU A 1 102 ? -3.748 -2.877 8.504 1.00 77.75 102 GLU A C 1
ATOM 836 O O . GLU A 1 102 ? -2.851 -3.143 7.703 1.00 77.75 102 GLU A O 1
ATOM 841 N N . HIS A 1 103 ? -4.667 -1.937 8.264 1.00 78.56 103 HIS A N 1
ATOM 842 C CA . HIS A 1 103 ? -4.719 -1.168 7.026 1.00 78.56 103 HIS A CA 1
ATOM 843 C C . HIS A 1 103 ? -3.415 -0.401 6.747 1.00 78.56 103 HIS A C 1
ATOM 845 O O . HIS A 1 103 ? -2.851 -0.525 5.658 1.00 78.56 103 HIS A O 1
ATOM 851 N N . TRP A 1 104 ? -2.884 0.343 7.724 1.00 81.38 104 TRP A N 1
ATOM 852 C CA . TRP A 1 104 ? -1.650 1.123 7.530 1.00 81.38 104 TRP A CA 1
ATOM 853 C C . TRP A 1 104 ? -0.397 0.257 7.415 1.00 81.38 104 TRP A C 1
ATOM 855 O O . TRP A 1 104 ? 0.527 0.595 6.674 1.00 81.38 104 TRP A O 1
ATOM 865 N N . ASN A 1 105 ? -0.372 -0.891 8.091 1.00 82.62 105 ASN A N 1
ATOM 866 C CA . ASN A 1 105 ? 0.710 -1.859 7.930 1.00 82.62 105 ASN A CA 1
ATOM 867 C C . ASN A 1 105 ? 0.687 -2.505 6.537 1.00 82.62 105 ASN A C 1
ATOM 869 O O . ASN A 1 105 ? 1.738 -2.642 5.909 1.00 82.62 105 ASN A O 1
ATOM 873 N N . ALA A 1 106 ? -0.498 -2.851 6.028 1.00 86.31 106 ALA A N 1
ATOM 874 C CA . ALA A 1 106 ? -0.655 -3.354 4.666 1.00 86.31 106 ALA A CA 1
ATOM 875 C C . ALA A 1 106 ? -0.222 -2.307 3.627 1.00 86.31 106 ALA A C 1
ATOM 877 O O . ALA A 1 106 ? 0.468 -2.646 2.666 1.00 86.31 106 ALA A O 1
ATOM 878 N N . LEU A 1 107 ? -0.544 -1.029 3.856 1.00 86.62 107 LEU A N 1
ATOM 879 C CA . LEU A 1 107 ? -0.062 0.072 3.022 1.00 86.62 107 LEU A CA 1
ATOM 880 C C . LEU A 1 107 ? 1.471 0.157 3.026 1.00 86.62 107 LEU A C 1
ATOM 882 O O . LEU A 1 107 ? 2.076 0.241 1.961 1.00 86.62 107 LEU A O 1
ATOM 886 N N . LEU A 1 108 ? 2.110 0.111 4.200 1.00 88.94 108 LEU A N 1
ATOM 887 C CA . LEU A 1 108 ? 3.572 0.153 4.301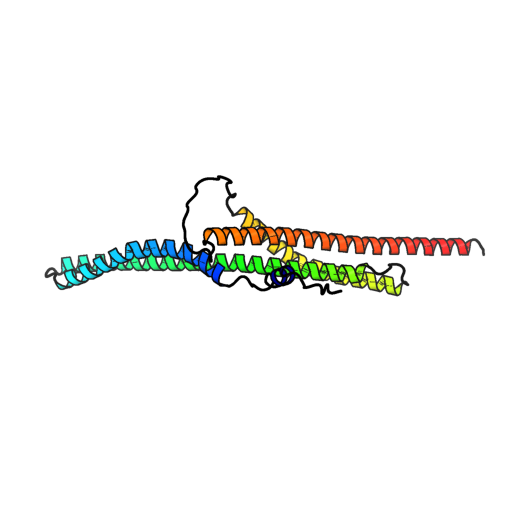 1.00 88.94 108 LEU A CA 1
ATOM 888 C C . LEU A 1 108 ? 4.234 -1.012 3.550 1.00 88.94 108 LEU A C 1
ATOM 890 O O . LEU A 1 108 ? 5.241 -0.810 2.871 1.00 88.94 108 LEU A O 1
ATOM 894 N N . LEU A 1 109 ? 3.678 -2.220 3.662 1.00 91.06 109 LEU A N 1
ATOM 895 C CA . LEU A 1 109 ? 4.173 -3.386 2.934 1.00 91.06 109 LEU A CA 1
ATOM 896 C C . LEU A 1 109 ? 4.034 -3.191 1.418 1.00 91.06 109 LEU A C 1
ATOM 898 O O . LEU A 1 109 ? 5.014 -3.340 0.693 1.00 91.06 109 LEU A O 1
ATOM 902 N N . SER A 1 110 ? 2.856 -2.768 0.960 1.00 93.31 110 SER A N 1
ATOM 903 C CA . SER A 1 110 ? 2.588 -2.487 -0.453 1.00 93.31 110 SER A CA 1
ATOM 904 C C . SER A 1 110 ? 3.531 -1.414 -1.021 1.00 93.31 110 SER A C 1
ATOM 906 O O . SER A 1 110 ? 4.093 -1.588 -2.101 1.00 93.31 110 SER A O 1
ATOM 908 N N . LEU A 1 111 ? 3.803 -0.334 -0.276 1.00 93.19 111 LEU A N 1
ATOM 909 C CA . LEU A 1 111 ? 4.770 0.698 -0.676 1.00 93.19 111 LEU A CA 1
ATOM 910 C C . LEU A 1 111 ? 6.187 0.129 -0.879 1.00 93.19 111 LEU A C 1
ATOM 912 O O . LEU A 1 111 ? 6.861 0.491 -1.849 1.00 93.19 111 LEU A O 1
ATOM 916 N N . ARG A 1 112 ? 6.633 -0.782 -0.004 1.00 93.88 112 ARG A N 1
ATOM 917 C CA . ARG A 1 112 ? 7.940 -1.452 -0.124 1.00 93.88 112 ARG A CA 1
ATOM 918 C C . ARG A 1 112 ? 7.993 -2.379 -1.333 1.00 93.88 112 ARG A C 1
ATOM 920 O O . ARG A 1 112 ? 8.926 -2.287 -2.125 1.00 93.88 112 ARG A O 1
ATOM 927 N N . GLU A 1 113 ? 6.971 -3.210 -1.520 1.00 94.31 113 GLU A N 1
ATOM 928 C CA . GLU A 1 113 ? 6.876 -4.127 -2.663 1.00 94.31 113 GLU A CA 1
ATOM 929 C C . GLU A 1 113 ? 6.861 -3.376 -4.001 1.00 94.31 113 GLU A C 1
ATOM 931 O O . GLU A 1 113 ? 7.519 -3.778 -4.966 1.00 94.31 113 GLU A O 1
ATOM 936 N N . LEU A 1 114 ? 6.139 -2.254 -4.065 1.00 94.69 114 LEU A N 1
ATOM 937 C CA . LEU A 1 114 ? 6.135 -1.373 -5.229 1.00 94.69 114 LEU A CA 1
ATOM 938 C C . LEU A 1 114 ? 7.508 -0.739 -5.451 1.00 94.69 114 LEU A C 1
ATOM 940 O O . LEU A 1 114 ? 7.974 -0.701 -6.585 1.00 94.69 114 LEU A O 1
ATOM 944 N N . THR A 1 115 ? 8.186 -0.304 -4.390 1.00 95.81 115 THR A N 1
ATOM 945 C CA . THR A 1 115 ? 9.541 0.253 -4.489 1.00 95.81 115 THR A CA 1
ATOM 946 C C . THR A 1 115 ? 10.519 -0.774 -5.059 1.00 95.81 115 THR A C 1
ATOM 948 O O . THR A 1 115 ? 11.262 -0.476 -5.991 1.00 95.81 115 THR A O 1
ATOM 951 N N . GLU A 1 116 ? 10.487 -2.011 -4.565 1.00 94.50 116 GLU A N 1
ATOM 952 C CA . GLU A 1 116 ? 11.300 -3.109 -5.099 1.00 94.50 116 GLU A CA 1
ATOM 953 C C . GLU A 1 116 ? 10.951 -3.441 -6.551 1.00 94.50 116 GLU A C 1
ATOM 955 O O . GL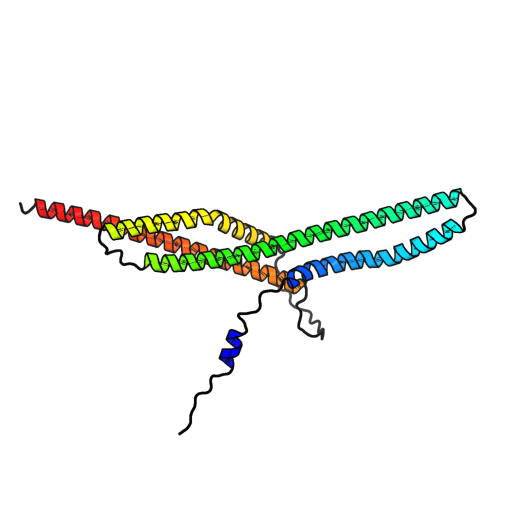U A 1 116 ? 11.827 -3.762 -7.357 1.00 94.50 116 GLU A O 1
ATOM 960 N N . TRP A 1 117 ? 9.669 -3.380 -6.912 1.00 97.19 117 TRP A N 1
ATOM 961 C CA . TRP A 1 117 ? 9.236 -3.557 -8.293 1.00 97.19 117 TRP A CA 1
ATOM 962 C C . TRP A 1 117 ? 9.813 -2.470 -9.208 1.00 97.19 117 TRP A C 1
ATOM 964 O O . TRP A 1 117 ? 10.343 -2.801 -10.268 1.00 97.19 117 TRP A O 1
ATOM 974 N N . VAL A 1 118 ? 9.779 -1.203 -8.784 1.00 96.12 118 VAL A N 1
ATOM 975 C CA . VAL A 1 118 ? 10.333 -0.076 -9.548 1.00 96.12 118 VAL A CA 1
ATOM 976 C C . VAL A 1 118 ? 11.842 -0.225 -9.719 1.00 96.12 118 VAL A C 1
ATOM 978 O O . VAL A 1 118 ? 12.329 -0.110 -10.837 1.00 96.12 118 VAL A O 1
ATOM 981 N N . ILE A 1 119 ? 12.575 -0.585 -8.661 1.00 94.19 119 ILE A N 1
ATOM 982 C CA . ILE A 1 119 ? 14.029 -0.822 -8.731 1.00 94.19 119 ILE A CA 1
ATOM 983 C C . ILE A 1 119 ? 14.364 -1.942 -9.729 1.00 94.19 119 ILE A C 1
ATOM 985 O O . ILE A 1 119 ? 15.291 -1.819 -10.535 1.00 94.19 119 ILE A O 1
ATOM 989 N N . ARG A 1 120 ? 13.595 -3.039 -9.723 1.00 94.06 120 ARG A N 1
ATOM 990 C CA . ARG A 1 120 ? 13.777 -4.129 -10.695 1.00 94.06 120 ARG A CA 1
ATOM 991 C C . ARG A 1 120 ? 13.521 -3.662 -12.124 1.00 94.06 120 ARG A C 1
ATOM 993 O O . ARG A 1 120 ? 14.292 -4.011 -13.014 1.00 94.06 120 ARG A O 1
ATOM 1000 N N . LYS A 1 121 ? 12.477 -2.859 -12.342 1.00 93.88 121 LYS A N 1
ATOM 1001 C CA . LYS A 1 121 ? 12.154 -2.302 -13.663 1.00 93.88 121 LYS A CA 1
ATOM 1002 C C . LYS A 1 121 ? 13.180 -1.283 -14.134 1.00 93.88 121 LYS A C 1
ATOM 1004 O O . LYS A 1 121 ? 13.494 -1.265 -15.315 1.00 93.88 121 LYS A O 1
ATOM 1009 N N . ASP A 1 122 ? 13.749 -0.495 -13.234 1.00 92.88 122 ASP A N 1
ATOM 1010 C CA . ASP A 1 122 ? 14.848 0.419 -13.541 1.00 92.88 122 ASP A CA 1
ATOM 1011 C C . ASP A 1 122 ? 16.125 -0.339 -13.948 1.00 92.88 122 ASP A C 1
ATOM 1013 O O . ASP A 1 122 ? 16.814 0.026 -14.906 1.00 92.88 122 ASP A O 1
ATOM 1017 N N . THR A 1 123 ? 16.396 -1.468 -13.289 1.00 92.75 123 THR A N 1
ATOM 1018 C CA . THR A 1 123 ? 17.496 -2.367 -13.667 1.00 92.75 123 THR A CA 1
ATOM 1019 C C . THR A 1 123 ? 17.252 -2.995 -15.042 1.00 92.75 123 THR A C 1
ATOM 1021 O O . THR A 1 123 ? 18.148 -3.000 -15.881 1.00 92.75 123 THR A O 1
ATOM 1024 N N . GLU A 1 124 ? 16.035 -3.473 -15.312 1.00 90.75 124 GLU A N 1
ATOM 1025 C CA . GLU A 1 124 ? 15.630 -3.988 -16.629 1.00 90.75 124 GLU A CA 1
ATOM 1026 C C . GLU A 1 124 ? 15.719 -2.910 -17.718 1.00 90.75 124 GLU A C 1
ATOM 1028 O O . GLU A 1 124 ? 16.240 -3.146 -18.802 1.00 90.75 124 GLU A O 1
ATOM 1033 N N . LEU A 1 125 ? 15.294 -1.683 -17.421 1.00 89.12 125 LEU A N 1
ATOM 1034 C CA . LEU A 1 125 ? 15.435 -0.561 -18.340 1.00 89.12 125 LEU A CA 1
ATOM 1035 C C . LEU A 1 125 ? 16.909 -0.242 -18.620 1.00 89.12 125 LEU A C 1
ATOM 1037 O O . LEU A 1 125 ? 17.265 0.115 -19.740 1.00 89.12 125 LEU A O 1
ATOM 1041 N N . SER A 1 126 ? 17.781 -0.395 -17.622 1.00 87.44 126 SER A N 1
ATOM 1042 C CA . SER A 1 126 ? 19.228 -0.249 -17.794 1.00 87.44 126 SER A CA 1
ATOM 1043 C C . SER A 1 126 ? 19.799 -1.322 -18.724 1.00 87.44 126 SER A C 1
ATOM 1045 O O . SER A 1 126 ? 20.679 -1.017 -19.521 1.00 87.44 126 SER A O 1
ATOM 1047 N N . THR A 1 127 ? 19.302 -2.560 -18.687 1.00 85.19 127 THR A N 1
ATOM 1048 C CA . THR A 1 127 ? 19.778 -3.609 -19.603 1.00 85.19 127 THR A CA 1
ATOM 1049 C C . THR A 1 127 ? 19.236 -3.432 -21.021 1.00 85.19 127 THR A C 1
ATOM 1051 O O . THR A 1 127 ? 19.976 -3.647 -21.979 1.00 85.19 127 THR A O 1
ATOM 1054 N N . LEU A 1 128 ? 17.985 -2.985 -21.170 1.00 80.19 128 LEU A N 1
ATOM 1055 C CA . LEU A 1 128 ? 17.352 -2.738 -22.471 1.00 80.19 128 LEU A CA 1
ATOM 1056 C C . LEU A 1 128 ? 17.860 -1.449 -23.148 1.00 80.19 128 LEU A C 1
ATOM 1058 O O . LEU A 1 128 ? 18.084 -1.428 -24.356 1.00 80.19 128 LEU A O 1
ATOM 1062 N N . GLY A 1 129 ? 18.076 -0.375 -22.380 1.00 66.44 129 GLY A N 1
ATOM 1063 C CA . GLY A 1 129 ? 18.396 0.969 -22.883 1.00 66.44 129 GLY A CA 1
ATOM 1064 C C . GLY A 1 129 ? 19.886 1.278 -23.109 1.00 66.44 129 GLY A C 1
ATOM 1065 O O . GLY A 1 129 ? 20.210 2.346 -23.645 1.00 66.44 129 GLY A O 1
ATOM 1066 N N . VAL A 1 130 ? 20.796 0.380 -22.705 1.00 60.28 130 VAL A N 1
ATOM 1067 C CA . VAL A 1 130 ? 22.265 0.515 -22.865 1.00 60.28 130 VAL A CA 1
ATOM 1068 C C . VAL A 1 130 ? 22.770 -0.014 -24.218 1.00 60.28 130 VAL A C 1
ATOM 1070 O O . VAL A 1 130 ? 23.918 0.225 -24.590 1.00 60.28 130 VAL A O 1
ATOM 1073 N N . GLY A 1 131 ? 21.921 -0.670 -25.013 1.00 61.53 131 GLY A N 1
ATOM 1074 C CA . GLY A 1 131 ? 22.290 -1.079 -26.370 1.00 61.53 131 GLY A CA 1
ATOM 1075 C C . GLY A 1 131 ? 22.628 0.125 -27.271 1.00 61.53 131 GLY A C 1
ATOM 1076 O O . GLY A 1 131 ? 21.959 1.162 -27.180 1.00 61.53 131 GLY A O 1
ATOM 1077 N N . PRO A 1 132 ? 23.629 0.027 -28.171 1.00 58.03 132 PRO A N 1
ATOM 1078 C CA . PRO A 1 132 ? 23.766 0.996 -29.248 1.00 58.03 132 PRO A CA 1
ATOM 1079 C C . PRO A 1 132 ? 22.460 1.007 -30.048 1.00 58.03 132 PRO A C 1
ATOM 1081 O O . PRO A 1 132 ? 22.016 -0.035 -30.524 1.00 58.03 132 PRO A O 1
ATOM 1084 N N . VAL A 1 133 ? 21.867 2.184 -30.252 1.00 59.78 133 VAL A N 1
ATOM 1085 C CA . VAL A 1 133 ? 20.775 2.343 -31.233 1.00 59.78 133 VAL A CA 1
ATOM 1086 C C . VAL A 1 133 ? 21.318 2.174 -32.671 1.00 59.78 133 VAL A C 1
ATOM 1088 O O . VAL A 1 133 ? 20.563 2.032 -33.621 1.00 59.78 133 VAL A O 1
ATOM 1091 N N . ARG A 1 134 ? 22.652 2.079 -32.829 1.00 57.69 134 ARG A N 1
ATOM 1092 C CA . ARG A 1 134 ? 23.376 1.710 -34.060 1.00 57.69 134 ARG A CA 1
ATOM 1093 C C . ARG A 1 134 ? 23.287 0.209 -34.379 1.00 57.69 134 ARG A C 1
ATOM 1095 O O . ARG A 1 134 ? 24.312 -0.466 -34.474 1.00 57.69 134 ARG A O 1
ATOM 1102 N N . GLY A 1 135 ? 22.074 -0.312 -34.501 1.00 62.91 135 GLY A N 1
ATOM 1103 C CA . GLY A 1 135 ? 21.803 -1.633 -35.067 1.00 62.91 135 GLY A CA 1
ATOM 1104 C C . GLY A 1 135 ? 21.222 -1.525 -36.478 1.00 62.91 135 GLY A C 1
ATOM 1105 O O . GLY A 1 135 ? 20.865 -0.443 -36.929 1.00 62.91 135 GLY A O 1
ATOM 1106 N N . ASP A 1 136 ? 21.119 -2.650 -37.177 1.00 72.56 136 ASP A N 1
ATOM 1107 C CA . ASP A 1 136 ? 20.308 -2.753 -38.391 1.00 72.56 136 ASP A CA 1
ATOM 1108 C C . ASP A 1 136 ? 18.813 -2.477 -38.103 1.00 72.56 136 ASP A C 1
ATOM 1110 O O . ASP A 1 136 ? 18.370 -2.460 -36.951 1.00 72.56 136 ASP A O 1
ATOM 1114 N N . ALA A 1 137 ? 18.004 -2.284 -39.152 1.00 76.62 137 ALA A N 1
ATOM 1115 C CA . ALA A 1 137 ? 16.577 -1.964 -39.015 1.00 76.62 137 ALA A CA 1
ATOM 1116 C C . ALA A 1 137 ? 15.802 -2.980 -38.144 1.00 76.62 137 ALA A C 1
ATOM 1118 O O . ALA A 1 137 ? 14.864 -2.611 -37.437 1.00 76.62 137 ALA A O 1
ATOM 1119 N N . ALA A 1 138 ? 16.218 -4.252 -38.149 1.00 80.75 138 ALA A N 1
ATOM 1120 C CA . ALA A 1 138 ? 15.633 -5.298 -37.315 1.00 80.75 138 ALA A CA 1
ATOM 1121 C C . ALA A 1 138 ? 15.907 -5.076 -35.816 1.00 80.75 138 ALA A C 1
ATOM 1123 O O . ALA A 1 138 ? 15.003 -5.225 -34.990 1.00 80.75 138 ALA A O 1
ATOM 1124 N N . SER A 1 139 ? 17.129 -4.679 -35.454 1.00 81.31 139 SER A N 1
ATOM 1125 C CA . SER A 1 139 ? 17.495 -4.359 -34.070 1.00 81.31 139 SER A CA 1
ATOM 1126 C C . SER A 1 139 ? 16.747 -3.130 -33.547 1.00 81.31 139 SER A C 1
ATOM 1128 O O . SER A 1 139 ? 16.305 -3.128 -32.397 1.00 81.31 139 SER A O 1
ATOM 1130 N N . LEU A 1 140 ? 16.558 -2.109 -34.389 1.00 80.75 140 LEU A N 1
ATOM 1131 C CA . LEU A 1 140 ? 15.794 -0.909 -34.036 1.00 80.75 140 LEU A CA 1
ATOM 1132 C C . LEU A 1 140 ? 14.309 -1.226 -33.816 1.00 80.75 140 LEU A C 1
ATOM 1134 O O . LEU A 1 140 ? 13.728 -0.814 -32.811 1.00 80.75 140 LEU A O 1
ATOM 1138 N N . GLN A 1 141 ? 13.715 -2.027 -34.705 1.00 83.19 141 GLN A N 1
ATOM 1139 C CA . GLN A 1 141 ? 12.337 -2.492 -34.555 1.00 83.19 141 GLN A CA 1
ATOM 1140 C C . GLN A 1 141 ? 12.149 -3.289 -33.257 1.00 83.19 141 GLN A C 1
ATOM 1142 O O . GLN A 1 141 ? 11.178 -3.067 -32.533 1.00 83.19 141 GLN A O 1
ATOM 1147 N N . LYS A 1 142 ? 13.110 -4.154 -32.909 1.00 86.06 142 LYS A N 1
ATOM 1148 C CA . LYS A 1 142 ? 13.092 -4.882 -31.636 1.00 86.06 142 LYS A CA 1
ATOM 1149 C C . LYS A 1 142 ? 13.115 -3.931 -30.434 1.00 86.06 142 LYS A C 1
ATOM 1151 O O . LYS A 1 142 ? 12.287 -4.081 -29.544 1.00 86.06 142 LYS A O 1
ATOM 1156 N N . GLN A 1 143 ? 14.002 -2.932 -30.418 1.00 86.00 143 GLN A N 1
ATOM 1157 C CA . GLN A 1 143 ? 14.059 -1.956 -29.319 1.00 86.00 143 GLN A CA 1
ATOM 1158 C C . GLN A 1 143 ? 12.759 -1.148 -29.187 1.00 86.00 143 GLN A C 1
ATOM 1160 O O . GLN A 1 143 ? 12.330 -0.845 -28.075 1.00 86.00 143 GLN A O 1
ATOM 1165 N N . LEU A 1 144 ? 12.105 -0.827 -30.307 1.00 87.81 144 LEU A N 1
ATOM 1166 C CA . LEU A 1 144 ? 10.806 -0.158 -30.318 1.00 87.81 144 LEU A CA 1
ATOM 1167 C C . LEU A 1 144 ? 9.708 -1.035 -29.697 1.00 87.81 144 LEU A C 1
ATOM 1169 O O . LEU A 1 144 ? 8.868 -0.545 -28.939 1.00 87.81 144 LEU A O 1
ATOM 1173 N N . ASP A 1 145 ? 9.699 -2.327 -30.013 1.00 90.44 145 ASP A N 1
ATOM 1174 C CA . ASP A 1 145 ? 8.715 -3.261 -29.470 1.00 90.44 145 ASP A CA 1
ATOM 1175 C C . ASP A 1 145 ? 8.977 -3.570 -27.988 1.00 90.44 145 ASP A C 1
ATOM 1177 O O . ASP A 1 145 ? 8.025 -3.580 -27.201 1.00 90.44 145 ASP A O 1
ATOM 1181 N N . ASP A 1 146 ? 10.246 -3.688 -27.586 1.00 91.25 146 ASP A N 1
ATOM 1182 C CA . ASP A 1 146 ? 10.667 -3.793 -26.185 1.00 91.25 146 ASP A CA 1
ATOM 1183 C C . ASP A 1 146 ? 10.232 -2.545 -25.392 1.00 91.25 146 ASP A C 1
ATOM 1185 O O . ASP A 1 146 ? 9.641 -2.672 -24.317 1.00 91.25 146 ASP A O 1
ATOM 1189 N N . HIS A 1 147 ? 10.417 -1.335 -25.942 1.00 92.25 147 HIS A N 1
ATOM 1190 C CA . HIS A 1 147 ? 9.948 -0.086 -25.323 1.00 92.25 147 HIS A CA 1
ATOM 1191 C C . HIS A 1 147 ? 8.428 -0.061 -25.152 1.00 92.25 147 HIS A C 1
ATOM 1193 O O . HIS A 1 147 ? 7.924 0.237 -24.066 1.00 92.25 147 HIS A O 1
ATOM 1199 N N . LYS A 1 148 ? 7.671 -0.427 -26.194 1.00 92.94 148 LYS A N 1
ATOM 1200 C CA . LYS A 1 148 ? 6.202 -0.498 -26.118 1.00 92.94 148 LYS A CA 1
ATOM 1201 C C . LYS A 1 148 ? 5.743 -1.504 -25.065 1.00 92.94 148 LYS A C 1
ATOM 1203 O O . LYS A 1 148 ? 4.771 -1.240 -24.358 1.00 92.94 148 LYS A O 1
ATOM 1208 N N . ALA A 1 149 ? 6.389 -2.666 -24.979 1.00 94.44 149 ALA A N 1
ATOM 1209 C CA . ALA A 1 149 ? 6.077 -3.676 -23.974 1.00 94.44 149 ALA A CA 1
ATOM 1210 C C . ALA A 1 149 ? 6.393 -3.171 -22.561 1.00 94.44 149 ALA A C 1
ATOM 1212 O O . ALA A 1 149 ? 5.559 -3.314 -21.666 1.00 94.44 149 ALA A O 1
ATOM 1213 N N . PHE A 1 150 ? 7.545 -2.527 -22.375 1.00 94.06 150 PHE A N 1
ATOM 1214 C CA . PHE A 1 150 ? 7.940 -1.924 -21.106 1.00 94.06 150 PHE A CA 1
ATOM 1215 C C . PHE A 1 150 ? 6.949 -0.842 -20.663 1.00 94.06 150 PHE A C 1
ATOM 1217 O O . PHE A 1 150 ? 6.445 -0.877 -19.542 1.00 94.06 150 PHE A O 1
ATOM 1224 N N . ARG A 1 151 ? 6.575 0.072 -21.567 1.00 94.69 151 ARG A N 1
ATOM 1225 C CA . ARG A 1 151 ? 5.627 1.151 -21.266 1.00 94.69 151 ARG A CA 1
ATOM 1226 C C . ARG A 1 151 ? 4.240 0.630 -20.898 1.00 94.69 151 ARG A C 1
ATOM 1228 O O . ARG A 1 151 ? 3.646 1.156 -19.967 1.00 94.69 151 ARG A O 1
ATOM 1235 N N . ARG A 1 152 ? 3.738 -0.424 -21.553 1.00 96.00 152 ARG A N 1
ATOM 1236 C CA . ARG A 1 152 ? 2.468 -1.059 -21.145 1.00 96.00 152 ARG A CA 1
ATOM 1237 C C . ARG A 1 152 ? 2.512 -1.534 -19.694 1.00 96.00 152 ARG A C 1
ATOM 1239 O O . ARG A 1 152 ? 1.592 -1.254 -18.942 1.00 96.00 152 ARG A O 1
ATOM 1246 N N . GLN A 1 153 ? 3.612 -2.162 -19.280 1.00 96.19 153 GLN A N 1
ATOM 1247 C CA . GLN A 1 153 ? 3.769 -2.619 -17.897 1.00 96.19 153 GLN A CA 1
ATOM 1248 C C . GLN A 1 153 ? 3.808 -1.460 -16.892 1.00 96.19 153 GLN A C 1
ATOM 1250 O O . GLN A 1 153 ? 3.316 -1.614 -15.775 1.00 96.19 153 GLN A O 1
ATOM 1255 N N . LEU A 1 154 ? 4.384 -0.311 -17.266 1.00 96.25 154 LEU A N 1
ATOM 1256 C CA . LEU A 1 154 ? 4.325 0.899 -16.443 1.00 96.25 154 LEU A CA 1
ATOM 1257 C C . LEU A 1 154 ? 2.887 1.417 -16.331 1.00 96.25 154 LEU A C 1
ATOM 1259 O O . LEU A 1 154 ? 2.423 1.667 -15.224 1.00 96.25 154 LEU A O 1
ATOM 1263 N N . GLU A 1 155 ? 2.160 1.523 -17.442 1.00 95.94 155 GLU A N 1
ATOM 1264 C CA . GLU A 1 155 ? 0.770 1.997 -17.432 1.00 95.94 155 GLU A CA 1
ATOM 1265 C C . GLU A 1 155 ? -0.160 1.076 -16.628 1.00 95.94 155 GLU A C 1
ATOM 1267 O O . GLU A 1 155 ? -0.976 1.564 -15.849 1.00 95.94 155 GLU A O 1
ATOM 1272 N N . ASP A 1 156 ? 0.027 -0.243 -16.711 1.00 96.69 156 ASP A N 1
ATOM 1273 C CA . ASP A 1 156 ? -0.727 -1.211 -15.904 1.00 96.69 156 ASP A CA 1
ATOM 1274 C C . ASP A 1 156 ? -0.438 -1.057 -14.399 1.00 96.69 156 ASP A C 1
ATOM 1276 O O . ASP A 1 156 ? -1.308 -1.280 -13.553 1.00 96.69 156 ASP A O 1
ATOM 1280 N N . LYS A 1 157 ? 0.795 -0.671 -14.037 1.00 96.44 157 LYS A N 1
ATOM 1281 C CA . LYS A 1 157 ? 1.220 -0.511 -12.638 1.00 96.44 157 LYS A CA 1
ATOM 1282 C C . LYS A 1 157 ? 0.892 0.868 -12.059 1.00 96.44 157 LYS A C 1
ATOM 1284 O O . LYS A 1 157 ? 0.680 0.972 -10.848 1.00 96.44 157 LYS A O 1
ATOM 1289 N N . ARG A 1 158 ? 0.814 1.901 -12.904 1.00 96.75 158 ARG A N 1
ATOM 1290 C CA . ARG A 1 158 ? 0.538 3.303 -12.552 1.00 96.75 158 ARG A CA 1
ATOM 1291 C C . ARG A 1 158 ? -0.620 3.479 -11.558 1.00 96.75 158 ARG A C 1
ATOM 1293 O O . ARG A 1 158 ? -0.368 4.073 -10.510 1.00 96.75 158 ARG A O 1
ATOM 1300 N N . PRO A 1 159 ? -1.841 2.943 -11.782 1.00 97.31 159 PRO A N 1
ATOM 1301 C CA . PRO A 1 159 ? -2.957 3.185 -10.863 1.00 97.31 159 PRO A CA 1
ATOM 1302 C C . PRO A 1 159 ? -2.692 2.642 -9.453 1.00 97.31 159 PRO A C 1
ATOM 1304 O O . PRO A 1 159 ? -3.121 3.231 -8.463 1.00 97.31 159 PRO A O 1
ATOM 1307 N N . ILE A 1 160 ? -1.944 1.540 -9.342 1.00 96.19 160 ILE A N 1
ATOM 1308 C CA . ILE A 1 160 ? -1.591 0.939 -8.052 1.00 96.19 160 ILE A CA 1
ATOM 1309 C C . ILE A 1 160 ? -0.578 1.830 -7.323 1.00 96.19 160 ILE A C 1
ATOM 1311 O O . ILE A 1 160 ? -0.741 2.092 -6.131 1.00 96.19 160 ILE A O 1
ATOM 1315 N N . VAL A 1 161 ? 0.442 2.324 -8.032 1.00 96.50 161 VAL A N 1
ATOM 1316 C CA . VAL A 1 161 ? 1.448 3.239 -7.471 1.00 96.50 161 VAL A CA 1
ATOM 1317 C C . VAL A 1 161 ? 0.798 4.543 -7.013 1.00 96.50 161 VAL A C 1
ATOM 1319 O O . VAL A 1 161 ? 0.973 4.938 -5.861 1.00 96.50 161 VAL A O 1
ATOM 1322 N N . GLU A 1 162 ? -0.007 5.173 -7.868 1.00 95.56 162 GLU A N 1
ATOM 1323 C CA . GLU A 1 162 ? -0.700 6.427 -7.558 1.00 95.56 162 GLU A CA 1
ATOM 1324 C C . GLU A 1 162 ? -1.656 6.272 -6.371 1.00 95.56 162 GLU A C 1
ATOM 1326 O O . GLU A 1 162 ? -1.635 7.099 -5.457 1.00 95.56 162 GLU A O 1
ATOM 1331 N N . SER A 1 163 ? -2.429 5.181 -6.321 1.00 95.81 163 SER A N 1
ATOM 1332 C CA . SER A 1 163 ? -3.320 4.896 -5.193 1.00 95.81 163 SER A CA 1
ATOM 1333 C C . SER A 1 163 ? -2.553 4.747 -3.877 1.00 95.81 163 SER A C 1
ATOM 1335 O O . SER A 1 163 ? -2.956 5.330 -2.874 1.00 95.81 163 SER A O 1
ATOM 1337 N N . ASN A 1 164 ? -1.445 3.998 -3.855 1.00 92.88 164 ASN A N 1
ATOM 1338 C CA . ASN A 1 164 ? -0.660 3.793 -2.632 1.00 92.88 164 ASN A CA 1
ATOM 1339 C C . ASN A 1 164 ? 0.034 5.085 -2.176 1.00 92.88 164 ASN A C 1
ATOM 1341 O O . ASN A 1 164 ? 0.052 5.394 -0.983 1.00 92.88 164 ASN A O 1
ATOM 1345 N N . LEU A 1 165 ? 0.559 5.879 -3.114 1.00 95.31 165 LEU A N 1
ATOM 1346 C CA . LEU A 1 165 ? 1.130 7.191 -2.811 1.00 95.31 165 LEU A CA 1
ATOM 1347 C C . LEU A 1 165 ? 0.071 8.155 -2.262 1.00 95.31 165 LEU A C 1
ATOM 1349 O O . LEU A 1 165 ? 0.356 8.890 -1.316 1.00 95.31 165 LEU A O 1
ATOM 1353 N N . LEU A 1 166 ? -1.145 8.146 -2.814 1.00 92.38 166 LEU A N 1
ATOM 1354 C CA . LEU A 1 166 ? -2.254 8.961 -2.320 1.00 92.38 166 LEU A CA 1
ATOM 1355 C C . LEU A 1 166 ? -2.647 8.559 -0.895 1.00 92.38 166 LEU A C 1
ATOM 1357 O O . LEU A 1 166 ? -2.700 9.425 -0.022 1.00 92.38 166 LEU A O 1
ATOM 1361 N N . SER A 1 167 ? -2.857 7.264 -0.641 1.00 87.12 167 SER A N 1
ATOM 1362 C CA . SER A 1 167 ? -3.170 6.752 0.699 1.00 87.12 167 SER A CA 1
ATOM 1363 C C . SER A 1 167 ? -2.073 7.095 1.710 1.00 87.12 167 SER A C 1
ATOM 1365 O O . SER A 1 167 ? -2.371 7.541 2.817 1.00 87.12 167 SER A O 1
ATOM 1367 N N . GLY A 1 168 ? -0.800 6.981 1.318 1.00 86.56 168 GLY A N 1
ATOM 1368 C CA . GLY A 1 168 ? 0.329 7.363 2.166 1.00 86.56 168 GLY A CA 1
ATOM 1369 C C . GLY A 1 168 ? 0.361 8.859 2.485 1.00 86.56 168 GLY A C 1
ATOM 1370 O O . GLY A 1 168 ? 0.576 9.240 3.634 1.00 86.56 168 GLY A O 1
ATOM 1371 N N . ARG A 1 169 ? 0.082 9.727 1.504 1.00 87.50 169 ARG A N 1
ATOM 1372 C CA . ARG A 1 169 ? -0.016 11.183 1.718 1.00 87.50 169 ARG A CA 1
ATOM 1373 C C . ARG A 1 169 ? -1.193 11.558 2.616 1.00 87.50 169 ARG A C 1
ATOM 1375 O O . ARG A 1 169 ? -1.036 12.431 3.463 1.00 87.50 169 ARG A O 1
ATOM 1382 N N . GLN A 1 170 ? -2.344 10.906 2.456 1.00 81.62 170 GLN A N 1
ATOM 1383 C CA . GLN A 1 170 ? -3.518 11.126 3.306 1.00 81.62 170 GLN A CA 1
ATOM 1384 C C . GLN A 1 170 ? -3.240 10.743 4.760 1.00 81.62 170 GLN A C 1
ATOM 1386 O O . GLN A 1 170 ? -3.541 11.527 5.657 1.00 81.62 170 GLN A O 1
ATOM 1391 N N . TYR A 1 171 ? -2.604 9.591 4.985 1.00 77.38 171 TYR A N 1
ATOM 1392 C CA . TYR A 1 171 ? -2.167 9.168 6.314 1.00 77.38 171 TYR A CA 1
ATOM 1393 C C . TYR A 1 171 ? -1.251 10.216 6.962 1.00 77.38 171 TYR A C 1
ATOM 1395 O O . TYR A 1 171 ? -1.523 10.694 8.061 1.00 77.38 171 TYR A O 1
ATOM 1403 N N . ILE A 1 172 ? -0.228 10.658 6.229 1.00 78.69 172 ILE A N 1
ATOM 1404 C CA . ILE A 1 172 ? 0.720 11.685 6.678 1.00 78.69 172 ILE A CA 1
ATOM 1405 C C . ILE A 1 172 ? 0.029 13.021 6.994 1.00 78.69 172 ILE A C 1
ATOM 1407 O O . ILE A 1 172 ? 0.405 13.684 7.955 1.00 78.69 172 ILE A O 1
ATOM 1411 N N . ALA A 1 173 ? -0.952 13.435 6.188 1.00 69.56 173 ALA A N 1
ATOM 1412 C CA . ALA A 1 173 ? -1.682 14.689 6.378 1.00 69.56 173 ALA A CA 1
ATOM 1413 C C . ALA A 1 173 ? -2.668 14.641 7.554 1.00 69.56 173 ALA A C 1
ATOM 1415 O O . ALA A 1 173 ? -3.004 15.681 8.114 1.00 69.56 173 ALA A O 1
ATOM 1416 N N . SER A 1 174 ? -3.142 13.446 7.913 1.00 61.69 174 SER A N 1
ATOM 1417 C CA . SER A 1 174 ? -4.017 13.240 9.070 1.00 61.69 174 SER A CA 1
ATOM 1418 C C . SER A 1 174 ? -3.272 13.255 10.409 1.00 61.69 174 SER A C 1
ATOM 1420 O O . SER A 1 174 ? -3.909 13.346 11.457 1.00 61.69 174 SER A O 1
ATOM 1422 N N . GLU A 1 175 ? -1.938 13.188 10.386 1.00 54.09 175 GLU A N 1
ATOM 1423 C CA . GLU A 1 175 ? -1.112 13.248 11.586 1.00 54.09 175 GLU A CA 1
ATOM 1424 C C . GLU A 1 175 ? -0.914 14.709 12.035 1.00 54.09 175 GLU A C 1
ATOM 1426 O O . GLU A 1 175 ? -0.565 15.559 11.207 1.00 54.09 175 GLU A O 1
ATOM 1431 N N . PRO A 1 176 ? -1.122 15.046 13.324 1.00 46.91 176 PRO A N 1
ATOM 1432 C CA . PRO A 1 176 ? -0.815 16.382 13.821 1.00 46.91 176 PRO A CA 1
ATOM 1433 C C . PRO A 1 176 ? 0.675 16.694 13.602 1.00 46.91 176 PRO A C 1
ATOM 1435 O O . PRO A 1 176 ? 1.515 15.802 13.759 1.00 46.91 176 PRO A O 1
ATOM 1438 N N . PRO A 1 177 ? 1.035 17.941 13.239 1.00 42.78 177 PRO A N 1
ATOM 1439 C CA . PRO A 1 177 ? 2.431 18.319 13.091 1.00 42.78 177 PRO A CA 1
ATOM 1440 C C . PRO A 1 177 ? 3.144 18.045 14.415 1.00 42.78 177 PRO A C 1
ATOM 1442 O O . PRO A 1 177 ? 2.719 18.529 15.464 1.00 42.78 177 PRO A O 1
ATOM 1445 N N . VAL A 1 178 ? 4.204 17.236 14.362 1.00 47.25 178 VAL A N 1
ATOM 1446 C CA . VAL A 1 178 ? 5.112 17.020 15.491 1.00 47.25 178 VAL A CA 1
ATOM 1447 C C . VAL A 1 178 ? 5.618 18.390 15.933 1.00 47.25 178 VAL A C 1
ATOM 1449 O O . VAL A 1 178 ? 6.420 19.015 15.245 1.00 47.25 178 VAL A O 1
ATOM 1452 N N . SER A 1 179 ? 5.072 18.885 17.042 1.00 37.97 179 SER A N 1
ATOM 1453 C CA . SER A 1 179 ? 5.532 20.106 17.686 1.00 37.97 179 SER A CA 1
ATOM 1454 C C . SER A 1 179 ? 6.914 19.820 18.258 1.00 37.97 179 SER A C 1
ATOM 1456 O O . SER A 1 179 ? 7.042 19.034 19.197 1.00 37.97 179 SER A O 1
ATOM 1458 N N . ASP A 1 180 ? 7.939 20.446 17.680 1.00 38.38 180 ASP A N 1
ATOM 1459 C CA . ASP A 1 180 ? 9.259 20.597 18.292 1.00 38.38 180 ASP A CA 1
ATOM 1460 C C . ASP A 1 180 ? 9.116 21.509 19.518 1.00 38.38 180 ASP A C 1
ATOM 1462 O O . ASP A 1 180 ? 9.426 22.697 19.493 1.00 38.38 180 ASP A O 1
ATOM 1466 N N . THR A 1 181 ? 8.599 20.968 20.614 1.00 38.09 181 THR A N 1
ATOM 1467 C CA . THR A 1 181 ? 8.846 21.535 21.936 1.00 38.09 181 THR A CA 1
ATOM 1468 C C . THR A 1 181 ? 9.608 20.493 22.721 1.00 38.09 181 THR A C 1
ATOM 1470 O O . THR A 1 181 ? 9.048 19.504 23.194 1.00 38.09 181 THR A O 1
ATOM 1473 N N . SER A 1 182 ? 10.916 20.727 22.780 1.00 45.94 182 SER A N 1
ATOM 1474 C CA . SER A 1 182 ? 11.802 20.194 23.801 1.00 45.94 182 SER A CA 1
ATOM 1475 C C . SER A 1 182 ? 11.207 20.408 25.198 1.00 45.94 182 SER A C 1
ATOM 1477 O O . SER A 1 182 ? 10.422 21.331 25.414 1.00 45.94 182 SER A O 1
ATOM 1479 N N . ASP A 1 183 ? 11.690 19.576 26.118 1.00 45.00 183 ASP A N 1
ATOM 1480 C CA . ASP A 1 183 ? 11.659 19.718 27.576 1.00 45.00 183 ASP A CA 1
ATOM 1481 C C . ASP A 1 183 ? 10.507 19.001 28.296 1.00 45.00 183 ASP A C 1
ATOM 1483 O O . ASP A 1 183 ? 9.446 19.551 28.573 1.00 45.00 183 ASP A O 1
ATOM 1487 N N . THR A 1 184 ? 10.757 17.761 28.723 1.00 41.47 184 THR A N 1
ATOM 1488 C CA . THR A 1 184 ? 11.141 17.505 30.125 1.00 41.47 184 THR A CA 1
ATOM 1489 C C . THR A 1 184 ? 11.783 16.120 30.215 1.00 41.47 184 THR A C 1
ATOM 1491 O O . THR A 1 184 ? 11.184 15.110 29.848 1.00 41.47 184 THR A O 1
ATOM 1494 N N . GLU A 1 185 ? 13.022 16.086 30.700 1.00 50.53 185 GLU A N 1
ATOM 1495 C CA . GLU A 1 185 ? 13.725 14.877 31.114 1.00 50.53 185 GLU A CA 1
ATOM 1496 C C . GLU A 1 185 ? 12.881 14.103 32.140 1.00 50.53 185 GLU A C 1
ATOM 1498 O O . GLU A 1 185 ? 12.743 14.513 33.291 1.00 50.53 185 GLU A O 1
ATOM 1503 N N . ALA A 1 186 ? 12.332 12.958 31.741 1.00 43.09 186 ALA A N 1
ATOM 1504 C CA . ALA A 1 186 ? 11.903 11.930 32.676 1.00 43.09 186 ALA A CA 1
ATOM 1505 C C . ALA A 1 186 ? 12.908 10.786 32.576 1.00 43.09 186 ALA A C 1
ATOM 1507 O O . ALA A 1 186 ? 12.783 9.879 31.754 1.00 43.09 186 ALA A O 1
ATOM 1508 N N . ALA A 1 187 ? 13.945 10.869 33.407 1.00 48.38 187 ALA A N 1
ATOM 1509 C CA . ALA A 1 187 ? 14.799 9.742 33.722 1.00 48.38 187 ALA A CA 1
ATOM 1510 C C . ALA A 1 187 ? 13.923 8.600 34.267 1.00 48.38 187 ALA A C 1
ATOM 1512 O O . ALA A 1 187 ? 13.539 8.607 35.435 1.00 48.38 187 ALA A O 1
ATOM 1513 N N . HIS A 1 188 ? 13.579 7.633 33.416 1.00 47.28 188 HIS A N 1
ATOM 1514 C CA . HIS A 1 188 ? 13.010 6.363 33.844 1.00 47.28 188 HIS A CA 1
ATOM 1515 C C . HIS A 1 188 ? 13.968 5.247 33.439 1.00 47.28 188 HIS A C 1
ATOM 1517 O O . HIS A 1 188 ? 14.015 4.803 32.293 1.00 47.28 188 HIS A O 1
ATOM 1523 N N . ASP A 1 189 ? 14.761 4.836 34.421 1.00 51.03 189 ASP A N 1
ATOM 1524 C CA . ASP A 1 189 ? 15.567 3.626 34.422 1.00 51.03 189 ASP A CA 1
ATOM 1525 C C . ASP A 1 189 ? 14.642 2.412 34.241 1.00 51.03 189 ASP A C 1
ATOM 1527 O O . ASP A 1 189 ? 13.948 1.985 35.163 1.00 51.03 189 ASP A O 1
ATOM 1531 N N . THR A 1 190 ? 14.523 1.900 33.016 1.00 47.59 190 THR A N 1
ATOM 1532 C CA . THR A 1 190 ? 13.911 0.596 32.731 1.00 47.59 190 THR A CA 1
ATOM 1533 C C . THR A 1 190 ? 14.499 0.040 31.446 1.00 47.59 190 THR A C 1
ATOM 1535 O O . THR A 1 190 ? 14.213 0.533 30.360 1.00 47.59 190 THR A O 1
ATOM 1538 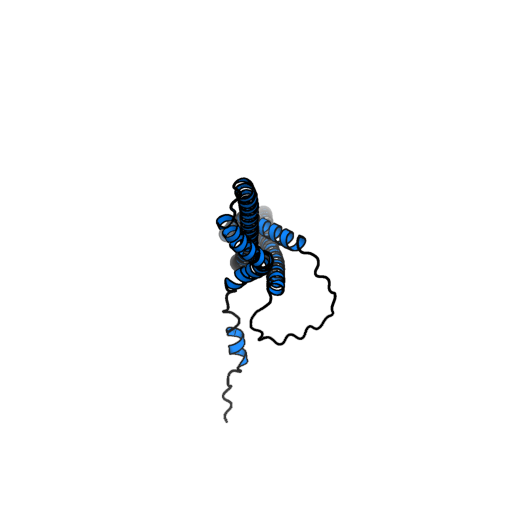N N . ASP A 1 191 ? 15.344 -0.977 31.617 1.00 44.59 191 ASP A N 1
ATOM 1539 C CA . ASP A 1 191 ? 15.717 -2.035 30.670 1.00 44.59 191 ASP A CA 1
ATOM 1540 C C . ASP A 1 191 ? 15.197 -1.829 29.231 1.00 44.59 191 ASP A C 1
ATOM 1542 O O . ASP A 1 191 ? 14.139 -2.313 28.815 1.00 44.59 191 ASP A O 1
ATOM 1546 N N . SER A 1 192 ? 15.962 -1.037 28.477 1.00 49.78 192 SER A N 1
ATOM 1547 C CA . SER A 1 192 ? 15.679 -0.637 27.102 1.00 49.78 192 SER A CA 1
ATOM 1548 C C . SER A 1 192 ? 15.887 -1.815 26.152 1.00 49.78 192 SER A C 1
ATOM 1550 O O . SER A 1 192 ? 16.950 -2.013 25.561 1.00 49.78 192 SER A O 1
ATOM 1552 N N . ARG A 1 193 ? 14.841 -2.629 26.007 1.00 50.34 193 ARG A N 1
ATOM 1553 C CA . ARG A 1 193 ? 14.696 -3.563 24.881 1.00 50.34 193 ARG A CA 1
ATOM 1554 C C . ARG A 1 193 ? 13.371 -3.408 24.128 1.00 50.34 193 ARG A C 1
ATOM 1556 O O . ARG A 1 193 ? 13.132 -4.157 23.185 1.00 50.34 193 ARG A O 1
ATOM 1563 N N . TYR A 1 194 ? 12.525 -2.446 24.512 1.00 44.16 194 TYR A N 1
ATOM 1564 C CA . TYR A 1 194 ? 11.202 -2.211 23.925 1.00 44.16 194 TYR A CA 1
ATOM 1565 C C . TYR A 1 194 ? 10.895 -0.717 23.776 1.00 44.16 194 TYR A C 1
ATOM 1567 O O . TYR A 1 194 ? 10.914 0.026 24.751 1.00 44.16 194 TYR A O 1
ATOM 1575 N N . MET A 1 195 ? 10.557 -0.294 22.555 1.00 55.09 195 MET A N 1
ATOM 1576 C CA . MET A 1 195 ? 10.047 1.052 22.271 1.00 55.09 195 MET A CA 1
ATOM 1577 C C . MET A 1 195 ? 8.599 1.184 22.776 1.00 55.09 195 MET A C 1
ATOM 1579 O O . MET A 1 195 ? 7.792 0.276 22.549 1.00 55.09 195 MET A O 1
ATOM 1583 N N . SER A 1 196 ? 8.259 2.312 23.411 1.00 56.03 196 SER A N 1
ATOM 1584 C CA . SER A 1 196 ? 6.885 2.652 23.827 1.00 56.03 196 SER A CA 1
ATOM 1585 C C . SER A 1 196 ? 5.931 2.735 22.623 1.00 56.03 196 SER A C 1
ATOM 1587 O O . SER A 1 196 ? 6.361 3.046 21.514 1.00 56.03 196 SER A O 1
ATOM 1589 N N . ALA A 1 197 ? 4.632 2.477 22.810 1.00 51.81 197 ALA A N 1
ATOM 1590 C CA . ALA A 1 197 ? 3.642 2.472 21.723 1.00 51.81 197 ALA A CA 1
ATOM 1591 C C . ALA A 1 197 ? 3.512 3.814 20.990 1.00 51.81 197 ALA A C 1
ATOM 1593 O O . ALA A 1 197 ? 3.258 3.834 19.787 1.00 51.81 197 ALA A O 1
ATOM 1594 N N . GLU A 1 198 ? 3.733 4.925 21.690 1.00 51.72 198 GLU A N 1
ATOM 1595 C CA . GLU A 1 198 ? 3.803 6.245 21.065 1.00 51.72 198 GLU A CA 1
ATOM 1596 C C . GLU A 1 198 ? 4.989 6.324 20.095 1.00 51.72 198 GLU A C 1
ATOM 1598 O O . GLU A 1 198 ? 4.843 6.744 18.949 1.00 51.72 198 GLU A O 1
ATOM 1603 N N . GLU A 1 199 ? 6.146 5.806 20.504 1.00 60.62 199 GLU A N 1
ATOM 1604 C CA . GLU A 1 199 ? 7.339 5.763 19.663 1.00 60.62 199 GLU A CA 1
ATOM 1605 C C . GLU A 1 199 ? 7.175 4.794 18.482 1.00 60.62 199 GLU A C 1
ATOM 1607 O O . GLU A 1 199 ? 7.667 5.060 17.390 1.00 60.62 199 GLU A O 1
ATOM 1612 N N . GLN A 1 200 ? 6.408 3.712 18.649 1.00 62.97 200 GLN A N 1
ATOM 1613 C CA . GLN A 1 200 ? 6.062 2.801 17.553 1.00 62.97 200 GLN A CA 1
ATOM 1614 C C . GLN A 1 200 ? 5.097 3.434 16.541 1.00 62.97 200 GLN A C 1
ATOM 1616 O O . GLN A 1 200 ? 5.258 3.222 15.340 1.00 62.97 200 GLN A O 1
ATOM 1621 N N . SER A 1 201 ? 4.120 4.225 16.998 1.00 63.78 201 SER A N 1
ATOM 1622 C CA . SER A 1 201 ? 3.236 4.993 16.110 1.00 63.78 201 SER A CA 1
ATOM 1623 C C . SER A 1 201 ? 4.035 6.021 15.314 1.00 63.78 201 SER A C 1
ATOM 1625 O O . SER A 1 201 ? 3.905 6.103 14.093 1.00 63.78 201 SER A O 1
ATOM 1627 N N . ARG A 1 202 ? 4.937 6.744 15.992 1.00 70.12 202 ARG A N 1
ATOM 1628 C CA . ARG A 1 202 ? 5.857 7.688 15.346 1.00 70.12 202 ARG A CA 1
ATOM 1629 C C . ARG A 1 202 ? 6.752 6.975 14.336 1.00 70.12 202 ARG A C 1
ATOM 1631 O O . ARG A 1 202 ? 6.958 7.488 13.239 1.00 70.12 202 ARG A O 1
ATOM 1638 N N . GLU A 1 203 ? 7.241 5.779 14.654 1.00 77.19 203 GLU A N 1
ATOM 1639 C CA . GLU A 1 203 ? 8.086 5.013 13.738 1.00 77.19 203 GLU A CA 1
ATOM 1640 C C . GLU A 1 203 ? 7.330 4.474 12.519 1.00 77.19 203 GLU A C 1
ATOM 1642 O O . GLU A 1 203 ? 7.862 4.522 11.406 1.00 77.19 203 GLU A O 1
ATOM 1647 N N . LEU A 1 204 ? 6.082 4.022 12.686 1.00 78.69 204 LEU A N 1
ATOM 1648 C CA . LEU A 1 204 ? 5.223 3.644 11.563 1.00 78.69 204 LEU A CA 1
ATOM 1649 C C . LEU A 1 204 ? 5.048 4.828 10.611 1.00 78.69 204 LEU A C 1
ATOM 1651 O O . LEU A 1 204 ? 5.224 4.676 9.400 1.00 78.69 204 LEU A O 1
ATOM 1655 N N . THR A 1 205 ? 4.792 6.023 11.142 1.00 77.25 205 THR A N 1
ATOM 1656 C CA . THR A 1 205 ? 4.620 7.194 10.288 1.00 77.25 205 THR A CA 1
ATOM 1657 C C . THR A 1 205 ? 5.911 7.671 9.646 1.00 77.25 205 THR A C 1
ATOM 1659 O O . THR A 1 205 ? 5.914 7.986 8.453 1.00 77.25 205 THR A O 1
ATOM 1662 N N . ARG A 1 206 ? 7.039 7.657 10.366 1.00 83.88 206 ARG A N 1
ATOM 1663 C CA . ARG A 1 206 ? 8.357 7.904 9.757 1.00 83.88 206 ARG A CA 1
ATOM 1664 C C . ARG A 1 206 ? 8.629 6.913 8.626 1.00 83.88 206 ARG A C 1
ATOM 1666 O O . ARG A 1 206 ? 9.100 7.318 7.564 1.00 83.88 206 ARG A O 1
ATOM 1673 N N . SER A 1 207 ? 8.289 5.641 8.824 1.00 87.75 207 SER A N 1
ATOM 1674 C CA . SER A 1 207 ? 8.449 4.586 7.822 1.00 87.75 207 SER A CA 1
ATOM 1675 C C . SER A 1 207 ? 7.568 4.811 6.594 1.00 87.75 207 SER A C 1
ATOM 1677 O O . SER A 1 207 ? 8.090 4.804 5.482 1.00 87.75 207 SER A O 1
ATOM 1679 N N . ILE A 1 208 ? 6.269 5.083 6.768 1.00 86.50 208 ILE A N 1
ATOM 1680 C CA . ILE A 1 208 ? 5.359 5.387 5.652 1.00 86.50 208 ILE A CA 1
ATOM 1681 C C . ILE A 1 208 ? 5.833 6.637 4.905 1.00 86.50 208 ILE A C 1
ATOM 1683 O O . ILE A 1 208 ? 5.924 6.615 3.683 1.00 86.50 208 ILE A O 1
ATOM 1687 N N . ARG A 1 209 ? 6.220 7.706 5.613 1.00 88.50 209 ARG A N 1
ATOM 1688 C CA . ARG A 1 209 ? 6.758 8.931 4.999 1.00 88.50 209 ARG A CA 1
ATOM 1689 C C . ARG A 1 209 ? 7.998 8.658 4.152 1.00 88.50 209 ARG A C 1
ATOM 1691 O O . ARG A 1 209 ? 8.092 9.161 3.033 1.00 88.50 209 ARG A O 1
ATOM 1698 N N . ARG A 1 210 ? 8.926 7.850 4.670 1.00 92.31 210 ARG A N 1
ATOM 1699 C CA . ARG A 1 210 ? 10.149 7.452 3.964 1.00 92.31 210 ARG A CA 1
ATOM 1700 C C . ARG A 1 210 ? 9.827 6.656 2.701 1.00 92.31 210 ARG A C 1
ATOM 1702 O O . ARG A 1 210 ? 10.334 6.997 1.638 1.00 92.31 210 ARG A O 1
ATOM 1709 N N . GLU A 1 211 ? 8.970 5.642 2.801 1.00 92.69 211 GLU A N 1
ATOM 1710 C CA . GLU A 1 211 ? 8.617 4.790 1.657 1.00 92.69 211 GLU A CA 1
ATOM 1711 C C . GLU A 1 211 ? 7.776 5.530 0.609 1.00 92.69 211 GLU A C 1
ATOM 1713 O O . GLU A 1 211 ? 8.006 5.349 -0.579 1.00 92.69 211 GLU A O 1
ATOM 1718 N N . VAL A 1 212 ? 6.868 6.428 1.008 1.00 94.31 212 VAL A N 1
ATOM 1719 C CA . VAL A 1 212 ? 6.132 7.297 0.069 1.00 94.31 212 VAL A CA 1
ATOM 1720 C C . VAL A 1 212 ? 7.094 8.187 -0.714 1.00 94.31 212 VAL A C 1
ATOM 1722 O O . VAL A 1 212 ? 6.975 8.291 -1.934 1.00 94.31 212 VAL A O 1
ATOM 1725 N N . GLY A 1 213 ? 8.052 8.824 -0.030 1.00 94.69 213 GLY A N 1
ATOM 1726 C CA . GLY A 1 213 ? 9.066 9.653 -0.683 1.00 94.69 213 GLY A CA 1
ATOM 1727 C C . GLY A 1 213 ? 9.921 8.840 -1.653 1.00 94.69 213 GLY A C 1
ATOM 1728 O O . GLY A 1 213 ? 10.028 9.191 -2.826 1.00 94.69 213 GLY A O 1
ATOM 1729 N N . LYS A 1 214 ? 10.445 7.706 -1.180 1.00 95.56 214 LYS A N 1
ATOM 1730 C CA . LYS A 1 214 ? 11.290 6.801 -1.962 1.00 95.56 214 LYS A CA 1
ATOM 1731 C C . LYS A 1 214 ? 10.566 6.243 -3.186 1.00 95.56 214 LYS A C 1
ATOM 1733 O O . LYS A 1 214 ? 11.104 6.319 -4.285 1.00 95.56 214 LYS A O 1
ATOM 1738 N N . LEU A 1 215 ? 9.351 5.716 -3.022 1.00 97.31 215 LEU A N 1
ATOM 1739 C CA . LEU A 1 215 ? 8.556 5.195 -4.132 1.00 97.31 215 LEU A CA 1
ATOM 1740 C C . LEU A 1 215 ? 8.259 6.293 -5.153 1.00 97.31 215 LEU A C 1
ATOM 1742 O O . LEU A 1 215 ? 8.399 6.055 -6.346 1.00 97.31 215 LEU A O 1
ATOM 1746 N N . SER A 1 216 ? 7.878 7.491 -4.696 1.00 97.44 216 SER A N 1
ATOM 1747 C CA . SER A 1 216 ? 7.582 8.616 -5.587 1.00 97.44 216 SER A CA 1
ATOM 1748 C C . SER A 1 216 ? 8.800 9.018 -6.418 1.00 97.44 216 SER A C 1
ATOM 1750 O O . SER A 1 216 ? 8.665 9.242 -7.615 1.00 97.44 216 SER A O 1
ATOM 1752 N N . GLU A 1 217 ? 9.977 9.110 -5.799 1.00 97.12 217 GLU A N 1
ATOM 1753 C CA . GLU A 1 217 ? 11.222 9.457 -6.488 1.00 97.12 217 GLU A CA 1
ATOM 1754 C C . GLU A 1 217 ? 11.624 8.374 -7.494 1.00 97.12 217 GLU A C 1
ATOM 1756 O O . GLU A 1 217 ? 11.842 8.666 -8.667 1.00 97.12 217 GLU A O 1
ATOM 1761 N N . GLN A 1 218 ? 11.662 7.112 -7.058 1.00 95.75 218 GLN A N 1
ATOM 1762 C CA . GLN A 1 218 ? 12.032 5.985 -7.913 1.00 95.75 218 GLN A CA 1
ATOM 1763 C C . GLN A 1 218 ? 11.066 5.833 -9.093 1.00 95.75 218 GLN A C 1
ATOM 1765 O O . GLN A 1 218 ? 11.497 5.587 -10.217 1.00 95.75 218 GLN A O 1
ATOM 1770 N N . TRP A 1 219 ? 9.762 5.999 -8.852 1.00 97.56 219 TRP A N 1
ATOM 1771 C CA . TRP A 1 219 ? 8.744 5.940 -9.896 1.00 97.56 219 TRP A CA 1
ATOM 1772 C C . TRP A 1 219 ? 8.949 7.041 -10.936 1.00 97.56 219 TRP A C 1
ATOM 1774 O O . TRP A 1 219 ? 9.018 6.735 -12.122 1.00 97.56 219 TRP A O 1
ATOM 1784 N N . ASN A 1 220 ? 9.116 8.295 -10.506 1.00 96.94 220 ASN A N 1
ATOM 1785 C CA . ASN A 1 220 ? 9.345 9.415 -11.421 1.00 96.94 220 ASN A CA 1
ATOM 1786 C C . ASN A 1 220 ? 10.624 9.220 -12.243 1.00 96.94 220 ASN A C 1
ATOM 1788 O O . ASN A 1 220 ? 10.581 9.326 -13.465 1.00 96.94 220 ASN A O 1
ATOM 1792 N N . ASN A 1 221 ? 11.724 8.822 -11.598 1.00 96.19 221 ASN A N 1
ATOM 1793 C CA . ASN A 1 221 ? 12.982 8.536 -12.286 1.00 96.19 221 ASN A CA 1
ATOM 1794 C C . ASN A 1 221 ? 12.818 7.434 -13.346 1.00 96.19 221 ASN A C 1
ATOM 1796 O O . ASN A 1 221 ? 13.354 7.545 -14.447 1.00 96.19 221 ASN A O 1
ATOM 1800 N N . LEU A 1 222 ? 12.063 6.374 -13.040 1.00 95.75 222 LEU A N 1
ATOM 1801 C CA . LEU A 1 222 ? 11.788 5.292 -13.985 1.00 95.75 222 LEU A CA 1
ATOM 1802 C C . LEU A 1 222 ? 10.967 5.771 -15.192 1.00 95.75 222 LEU A C 1
ATOM 1804 O O . LEU A 1 222 ? 11.274 5.389 -16.325 1.00 95.75 222 LEU A O 1
ATOM 1808 N N . ILE A 1 223 ? 9.952 6.613 -14.965 1.00 95.56 223 ILE A N 1
ATOM 1809 C CA . ILE A 1 223 ? 9.168 7.232 -16.043 1.00 95.56 223 ILE A CA 1
ATOM 1810 C C . ILE A 1 223 ? 10.072 8.107 -16.917 1.00 95.56 223 ILE A C 1
ATOM 1812 O O . ILE A 1 223 ? 10.129 7.894 -18.128 1.00 95.56 223 ILE A O 1
ATOM 1816 N N . ASP A 1 224 ? 10.851 9.006 -16.316 1.00 95.12 224 ASP A N 1
ATOM 1817 C CA . ASP A 1 224 ? 11.735 9.926 -17.039 1.00 95.12 224 ASP A CA 1
ATOM 1818 C C . ASP A 1 224 ? 12.769 9.176 -17.889 1.00 95.12 224 ASP A C 1
ATOM 1820 O O . ASP A 1 224 ? 13.013 9.509 -19.052 1.00 95.12 224 ASP A O 1
ATOM 1824 N N . ARG A 1 225 ? 13.357 8.105 -17.345 1.00 93.50 225 ARG A N 1
ATOM 1825 C CA . ARG A 1 225 ? 14.302 7.260 -18.087 1.00 93.50 225 ARG A CA 1
ATOM 1826 C C . ARG A 1 225 ? 13.631 6.512 -19.238 1.00 93.50 225 ARG A C 1
ATOM 1828 O O . ARG A 1 225 ? 14.227 6.388 -20.309 1.00 93.50 225 ARG A O 1
ATOM 1835 N N . SER A 1 226 ? 12.411 6.016 -19.040 1.00 93.38 226 SER A N 1
ATOM 1836 C CA . SER A 1 226 ? 11.617 5.376 -20.098 1.00 93.38 226 SER A CA 1
ATOM 1837 C C . SER A 1 226 ? 11.267 6.367 -21.215 1.00 93.38 226 SER A C 1
ATOM 1839 O O . SER A 1 226 ? 11.275 6.015 -22.400 1.00 93.38 226 SER A O 1
ATOM 1841 N N . ASP A 1 227 ? 10.991 7.618 -20.857 1.00 92.75 227 ASP A N 1
ATOM 1842 C CA . ASP A 1 227 ? 10.684 8.695 -21.796 1.00 92.75 227 ASP A CA 1
ATOM 1843 C C . ASP A 1 227 ? 11.931 9.129 -22.572 1.00 92.75 227 ASP A C 1
ATOM 1845 O O . ASP A 1 227 ? 11.874 9.301 -23.791 1.00 92.75 227 ASP A O 1
ATOM 1849 N N . ASN A 1 228 ? 13.085 9.200 -21.906 1.00 91.19 228 ASN A N 1
ATOM 1850 C CA . ASN A 1 228 ? 14.364 9.430 -22.569 1.00 91.19 228 ASN A CA 1
ATOM 1851 C C . ASN A 1 228 ? 14.712 8.301 -23.552 1.00 91.19 228 ASN A C 1
ATOM 1853 O O . ASN A 1 228 ? 15.152 8.576 -24.669 1.00 91.19 228 ASN A O 1
ATOM 1857 N N . TRP A 1 229 ? 14.472 7.038 -23.176 1.00 89.56 229 TRP A N 1
ATOM 1858 C CA . TRP A 1 229 ? 14.664 5.906 -24.084 1.00 89.56 229 TRP A CA 1
ATOM 1859 C C . TRP A 1 229 ? 13.789 6.044 -25.335 1.00 89.56 229 TRP A C 1
ATOM 1861 O O . TRP A 1 229 ? 14.300 5.906 -26.447 1.00 89.56 229 TRP A O 1
ATOM 1871 N N . LYS A 1 230 ? 12.513 6.419 -25.175 1.00 89.75 230 LYS A N 1
ATOM 1872 C CA . LYS A 1 230 ? 11.630 6.723 -26.309 1.00 89.75 230 LYS A CA 1
ATOM 1873 C C . LYS A 1 230 ? 12.186 7.836 -27.190 1.00 89.75 230 LYS A C 1
ATOM 1875 O O . LYS A 1 230 ? 12.223 7.674 -28.403 1.00 89.75 230 LYS A O 1
ATOM 1880 N N . HIS A 1 231 ? 12.596 8.953 -26.592 1.00 88.44 231 HIS A N 1
ATOM 1881 C CA . HIS A 1 231 ? 13.088 10.103 -27.344 1.00 88.44 231 HIS A CA 1
ATOM 1882 C C . HIS A 1 231 ? 14.317 9.743 -28.183 1.00 88.44 231 HIS A C 1
ATOM 1884 O O . HIS A 1 231 ? 14.368 10.077 -29.361 1.00 88.44 231 HIS A O 1
ATOM 1890 N N . ARG A 1 232 ? 15.252 8.974 -27.608 1.00 86.56 232 ARG A N 1
ATOM 1891 C CA . ARG A 1 232 ? 16.409 8.438 -28.336 1.00 86.56 232 ARG A CA 1
ATOM 1892 C C . ARG A 1 232 ? 15.976 7.567 -29.517 1.00 86.56 232 ARG A C 1
ATOM 1894 O O . ARG A 1 232 ? 16.517 7.721 -30.602 1.00 86.56 232 ARG A O 1
ATOM 1901 N N . LEU A 1 233 ? 15.009 6.667 -29.337 1.00 85.12 233 LEU A N 1
ATOM 1902 C CA . LEU A 1 233 ? 14.503 5.839 -30.442 1.00 85.12 233 LEU A CA 1
ATOM 1903 C C . LEU A 1 233 ? 13.855 6.687 -31.546 1.00 85.12 233 LEU A C 1
ATOM 1905 O O . LEU A 1 233 ? 14.124 6.465 -32.725 1.00 85.12 233 LEU A O 1
ATOM 1909 N N . ASP A 1 234 ? 13.044 7.675 -31.166 1.00 84.88 234 ASP A N 1
ATOM 1910 C CA . ASP A 1 234 ? 12.374 8.575 -32.106 1.00 84.88 234 ASP A CA 1
ATOM 1911 C C . ASP A 1 234 ? 13.401 9.434 -32.884 1.00 84.88 234 ASP A C 1
ATOM 1913 O O . ASP A 1 234 ? 13.276 9.584 -34.098 1.00 84.88 234 ASP A O 1
ATOM 1917 N N . GLU A 1 235 ? 14.458 9.933 -32.232 1.00 82.69 235 GLU A N 1
ATOM 1918 C CA . GLU A 1 235 ? 15.535 10.716 -32.864 1.00 82.69 235 GLU A CA 1
ATOM 1919 C C . GLU A 1 235 ? 16.306 9.904 -33.922 1.00 82.69 235 GLU A C 1
ATOM 1921 O O . GLU A 1 235 ? 16.567 10.392 -35.029 1.00 82.69 235 GLU A O 1
ATOM 1926 N N . TYR A 1 236 ? 16.621 8.640 -33.627 1.00 75.94 236 TYR A N 1
ATOM 1927 C CA . TYR A 1 236 ? 17.272 7.743 -34.587 1.00 75.94 236 TYR A CA 1
ATOM 1928 C C . TYR A 1 236 ? 16.371 7.437 -35.780 1.00 75.94 236 TYR A C 1
ATOM 1930 O O . TYR A 1 236 ? 16.8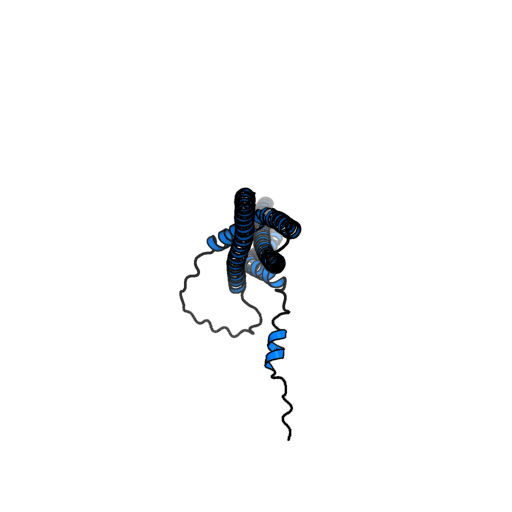11 7.583 -36.919 1.00 75.94 236 TYR A O 1
ATOM 1938 N N . MET A 1 237 ? 15.093 7.124 -35.534 1.00 73.56 237 MET A N 1
ATOM 1939 C CA . MET A 1 237 ? 14.113 6.976 -36.612 1.00 73.56 237 MET A CA 1
ATOM 1940 C C . MET A 1 237 ? 14.059 8.235 -37.473 1.00 73.56 237 MET A C 1
ATOM 1942 O O . MET A 1 237 ? 13.947 8.123 -38.694 1.00 73.56 237 MET A O 1
ATOM 1946 N N . THR A 1 238 ? 14.175 9.426 -36.862 1.00 75.12 238 THR A N 1
ATOM 1947 C CA . THR A 1 238 ? 14.198 10.672 -37.627 1.00 75.12 238 THR A CA 1
ATOM 1948 C C . THR A 1 238 ? 15.458 10.847 -38.479 1.00 75.12 238 THR A C 1
ATOM 1950 O O . THR A 1 238 ? 15.401 11.214 -39.647 1.00 75.12 238 THR A O 1
ATOM 1953 N N . THR A 1 239 ? 16.621 10.541 -37.925 1.00 69.00 239 THR A N 1
ATOM 1954 C CA . THR A 1 239 ? 17.900 10.750 -38.613 1.00 69.00 239 THR A CA 1
ATOM 1955 C C . THR A 1 239 ? 18.120 9.733 -39.739 1.00 69.00 239 THR A C 1
ATOM 1957 O O . THR A 1 239 ? 18.645 10.084 -40.800 1.00 69.00 239 THR A O 1
ATOM 1960 N N . ASP A 1 240 ? 17.665 8.492 -39.560 1.00 63.94 240 ASP A N 1
ATOM 1961 C CA . ASP A 1 240 ? 17.776 7.432 -40.569 1.00 63.94 240 ASP A CA 1
ATOM 1962 C C . ASP A 1 240 ? 16.886 7.678 -41.795 1.00 63.94 240 ASP A C 1
ATOM 1964 O O . ASP A 1 240 ? 17.254 7.309 -42.914 1.00 63.94 240 ASP A O 1
ATOM 1968 N N . TRP A 1 241 ? 15.731 8.337 -41.643 1.00 60.78 241 TRP A N 1
ATOM 1969 C CA . TRP A 1 241 ? 14.932 8.708 -42.814 1.00 60.78 241 TRP A CA 1
ATOM 1970 C C . TRP A 1 241 ? 15.572 9.856 -43.592 1.00 60.78 241 TRP A C 1
ATOM 1972 O O . TRP A 1 241 ? 15.598 9.809 -44.822 1.00 60.78 241 TRP A O 1
ATOM 1982 N N . TYR A 1 242 ? 16.134 10.858 -42.905 1.00 56.78 242 TYR A N 1
ATOM 1983 C CA . TYR A 1 242 ? 16.818 11.971 -43.566 1.00 56.78 242 TYR A CA 1
ATOM 1984 C C . TYR A 1 242 ? 18.074 11.503 -44.307 1.00 56.78 242 TYR A C 1
ATOM 1986 O O . TYR A 1 242 ? 18.309 11.945 -45.429 1.00 56.78 242 TYR A O 1
ATOM 1994 N N . THR A 1 243 ? 18.860 10.594 -43.719 1.00 61.38 243 THR A N 1
ATOM 1995 C CA . THR A 1 243 ? 20.061 10.036 -44.366 1.00 61.38 243 THR A CA 1
ATOM 1996 C C . THR A 1 243 ? 19.727 9.109 -45.532 1.00 61.38 243 THR A C 1
ATOM 1998 O O . THR A 1 243 ? 20.407 9.149 -46.556 1.00 61.38 243 THR A O 1
ATOM 2001 N N . ASN A 1 244 ? 18.657 8.315 -45.446 1.00 59.34 244 ASN A N 1
ATOM 2002 C CA . ASN A 1 244 ? 18.202 7.531 -46.596 1.00 59.34 244 ASN A CA 1
ATOM 2003 C C . ASN A 1 244 ? 17.681 8.421 -47.733 1.00 59.34 244 ASN A C 1
ATOM 2005 O O . ASN A 1 244 ? 18.013 8.172 -48.890 1.00 59.34 244 ASN A O 1
ATOM 2009 N N . LEU A 1 245 ? 16.923 9.480 -47.428 1.00 59.03 245 LEU A N 1
ATOM 2010 C CA . LEU A 1 245 ? 16.447 10.425 -48.444 1.00 59.03 245 LEU A CA 1
ATOM 2011 C C . LEU A 1 245 ? 17.579 11.229 -49.090 1.00 59.03 245 LEU A C 1
ATOM 2013 O O . LEU A 1 245 ? 17.554 11.430 -50.303 1.00 59.03 245 LEU A O 1
ATOM 2017 N N . SER A 1 246 ? 18.579 11.667 -48.320 1.00 58.78 246 SER A N 1
ATOM 2018 C CA . SER A 1 246 ? 19.729 12.386 -48.876 1.00 58.78 246 SER A CA 1
ATOM 2019 C C . SER A 1 246 ? 20.597 11.481 -49.753 1.00 58.78 246 SER A C 1
ATOM 2021 O O . SER A 1 246 ? 21.012 11.905 -50.829 1.00 58.78 246 SER A O 1
ATOM 2023 N N . ASN A 1 247 ? 20.790 10.213 -49.375 1.00 57.34 247 ASN A N 1
ATOM 2024 C CA . ASN A 1 247 ? 21.486 9.232 -50.212 1.00 57.34 247 ASN A CA 1
ATOM 2025 C C . ASN A 1 247 ? 20.733 8.930 -51.521 1.00 57.34 247 ASN A C 1
ATOM 2027 O O . ASN A 1 247 ? 21.370 8.756 -52.562 1.00 57.34 247 ASN A O 1
ATOM 2031 N N . LEU A 1 248 ? 19.395 8.912 -51.489 1.00 58.16 248 LEU A N 1
ATOM 2032 C CA . LEU A 1 248 ? 18.541 8.778 -52.677 1.00 58.16 248 LEU A CA 1
ATOM 2033 C C . LEU A 1 248 ? 18.631 9.997 -53.608 1.00 58.16 248 LEU A C 1
ATOM 2035 O O . LEU A 1 248 ? 18.685 9.823 -54.820 1.00 58.16 248 LEU A O 1
ATOM 2039 N N . TYR A 1 249 ? 18.705 11.213 -53.059 1.00 53.59 249 TYR A N 1
ATOM 2040 C CA . TYR A 1 249 ? 18.862 12.439 -53.852 1.00 53.59 249 TYR A CA 1
ATOM 2041 C C . TYR A 1 249 ? 20.249 12.550 -54.498 1.00 53.59 249 TYR A C 1
ATOM 2043 O O . TYR A 1 249 ? 20.358 12.900 -55.673 1.00 53.59 249 TYR A O 1
ATOM 2051 N N . VAL A 1 250 ? 21.307 12.187 -53.763 1.00 57.09 250 VAL A N 1
ATOM 2052 C CA . VAL A 1 250 ? 22.684 12.200 -54.282 1.00 57.09 250 VAL A CA 1
ATOM 2053 C C . VAL A 1 250 ? 22.860 11.180 -55.406 1.00 57.09 250 VAL A C 1
ATOM 2055 O O . VAL A 1 250 ? 23.525 11.484 -56.385 1.00 57.09 250 VAL A O 1
ATOM 2058 N N . THR A 1 251 ? 22.243 9.996 -55.330 1.00 53.34 251 THR A N 1
ATOM 2059 C CA . THR A 1 251 ? 22.367 8.977 -56.392 1.00 53.34 251 THR A CA 1
ATOM 2060 C C . THR A 1 251 ? 21.606 9.314 -57.675 1.00 53.34 251 THR A C 1
ATOM 2062 O O . THR A 1 251 ? 22.018 8.865 -58.741 1.00 53.34 251 THR A O 1
ATOM 2065 N N . THR A 1 252 ? 20.553 10.133 -57.615 1.00 55.91 252 THR A N 1
ATOM 2066 C CA . THR A 1 252 ? 19.846 10.620 -58.814 1.00 55.91 252 THR A CA 1
ATOM 2067 C C . THR A 1 252 ? 20.549 11.766 -59.543 1.00 55.91 252 THR A C 1
ATOM 2069 O O . THR A 1 252 ? 20.213 12.031 -60.689 1.00 55.91 252 THR A O 1
ATOM 2072 N N . GLU A 1 253 ? 21.515 12.440 -58.914 1.00 50.59 253 GLU A N 1
ATOM 2073 C CA . GLU A 1 253 ? 22.234 13.581 -59.508 1.00 50.59 253 GLU A CA 1
ATOM 2074 C C . GLU A 1 253 ? 23.530 13.171 -60.238 1.00 50.59 253 GLU A C 1
ATOM 2076 O O . GLU A 1 253 ? 24.122 13.979 -60.950 1.00 50.59 253 GLU A O 1
ATOM 2081 N N . VAL A 1 254 ? 23.969 11.911 -60.088 1.00 51.56 254 VAL A N 1
ATOM 2082 C CA . VAL A 1 254 ? 25.176 11.352 -60.740 1.00 51.56 254 VAL A CA 1
ATOM 2083 C C . VAL A 1 254 ? 24.856 10.369 -61.882 1.00 51.56 254 VAL A C 1
ATOM 2085 O O . VAL A 1 254 ? 25.756 9.668 -62.347 1.00 51.56 254 VAL A O 1
ATOM 2088 N N . ALA A 1 255 ? 23.600 10.300 -62.331 1.00 44.75 255 ALA A N 1
ATOM 2089 C CA . ALA A 1 255 ? 23.137 9.469 -63.450 1.00 44.75 255 ALA A CA 1
ATOM 2090 C C . ALA A 1 255 ? 22.614 10.342 -64.598 1.00 44.75 255 ALA A C 1
ATOM 2092 O O . ALA A 1 255 ? 22.913 10.003 -65.766 1.00 44.75 255 ALA A O 1
#

InterPro domains:
  IPR018159 Spectrin/alpha-actinin [SM00150] (11-98)
  IPR018159 Spectrin/alpha-actinin [SM00150] (105-234)
  IPR018159 Spectrin/alpha-actinin [cd00176] (37-237)

Secondary structure (DSSP, 8-state):
-----PPPTHHHHHHHTS-----THHHHHHHHHHHHHHHHHHHHHHHHHHHHHHHHHHHHTT---HHHHHHHHHHHHHHHHHHHHHHHHHHHHHHHHHHHHHHHHHHHHHHHHHHHHHHHHHHHHHHHHTS-S-S-HHHHHHHHHHHHHHHHHHHHHHHHHHHHHHHHHHHHHHSPP---------------SS--HHHHHHHHHHHHHHHHHHHHHHHHHHHHHHHHHHHHHHHHHHHHHHHHHHHHHHHHS--

pLDDT: mean 70.36, std 19.89, range [29.3, 97.56]

Foldseek 3Di:
DDDDPDDDPVVVVVVVVVDDPPDPVLLVQLLVVVLVVLVVVLVVVVVVLVVLLVVLVVVLVVDPDPVVNVVSVVVNVVSVVVSVVSVVVSVVVSVVSSVVSVVLVVLLVLLVVLLVVLVVLLVVLVVLLPDPCPDPPVNLVVSVVVLVVSVVVLVVCVVVLVVSLVVLVVVLVPDDPPDPDDDDDDPDDDDPPDDHSVVSVVVSNVSSVVSSVSSVVSSVVSVVSSVVSVVVSVVVVVVVVVVVVVVVVVVVVVD

Radius of gyration: 33.96 Å; chains: 1; bounding box: 100×34×117 Å

Sequence (255 aa):
MLYANKPTVNHQIYMEHIQNPMTPRNAQQITFCVRLDLQSEIETHRVVYDRLDGTGRKLLGSLTSQEDAVMLQRRLDEMNQRWNNLKSKSIAIRNRLENNSEHWNALLLSLRELTEWVIRKDTELSTLGVGPVRGDAASLQKQLDDHKAFRRQLEDKRPIVESNLLSGRQYIASEPPVSDTSDTEAAHDTDSRYMSAEEQSRELTRSIRREVGKLSEQWNNLIDRSDNWKHRLDEYMTTDWYTNLSNLYVTTEVA

Organism: NCBI:txid37001